Protein AF-A0A9D8MJD3-F1 (afdb_monomer)

Sequence (262 aa):
MKKTDSDKRKRRQRKPAEKPVSEWLKRIEAREKLEELQSHPELAGYPGYELKNLRQYGDPDAWFLLLMKQPQLAPPDDWWDDLRRWSSLPWGQLLAAQPKFEKYCCWESVSRLELVKLALLAPEIFARQFPGGQWCDLCVFLSTSEWRKLLTDVPDADKYLDMDAVRKKLSINDWLRILAKQPNLEKYIDWAQIDGCPSPYWPYLLYRQPQFAIHCDFSQWEGRHISYLLSKHPQLKTPEMEQKIGEDQIWEEYLAEKEYGE

Radius of gyration: 26.69 Å; Cα contacts (8 Å, |Δi|>4): 233; chains: 1; bounding box: 85×58×66 Å

Secondary structure (DSSP, 8-state):
--------------------HHHHHHHHHHHHHHHHHHH-GGGGGSTT--HHHHHHHS-HHHHHHHHHH-GGGPPPGGGHHHHHHH--S-HHHHHHH-GGGGGG--GGG--HHHHHHHHHH-HHHHHHHSTT--HHHHHTT--HHHHHHHHHHSTTGGGTS-HHHHHTTS-HHHHHHHHTT-GGGGGGS-GGGTTT---TTHHHHHHH-GGGGGG--GGGS-HHHHHHHHHH-GGG--HHHHHHHHHHHHHHHHHHHHHS--

Solvent-accessible surface area (backbone atoms only — not comparable to full-atom values): 15731 Å² total; per-residue (Å²): 134,90,79,87,76,91,87,78,86,76,74,79,77,77,72,79,79,79,74,57,71,71,59,57,52,47,26,52,53,25,37,53,51,39,57,48,36,50,81,40,62,77,47,53,82,40,93,91,40,42,63,77,62,35,58,80,37,30,47,40,48,49,51,52,55,24,41,46,68,37,61,84,75,57,72,66,82,80,52,51,60,54,42,67,74,62,32,85,65,65,63,35,59,41,35,47,62,36,61,88,50,54,90,70,58,59,68,91,73,55,46,70,70,37,52,42,49,20,39,74,67,29,45,68,60,39,45,69,78,36,73,90,64,61,57,70,70,56,55,75,73,53,49,61,68,50,50,44,50,46,55,48,73,40,81,73,45,70,83,79,45,68,55,72,66,49,50,76,64,49,52,71,72,47,47,40,58,27,37,40,70,36,59,88,56,53,86,75,55,65,62,82,80,44,53,82,56,92,54,93,48,51,67,60,19,41,71,63,37,57,83,58,51,87,65,54,64,64,91,79,55,59,27,70,60,52,52,57,44,37,77,76,42,60,88,76,68,46,75,72,56,54,54,41,35,52,54,48,52,54,51,53,53,55,50,51,55,60,75,73,65,121

Mean predicted aligned error: 10.18 Å

Foldseek 3Di:
DDDDDDDDPPPPPPDPPDDDPVLVVLLVLLLVLLVVCLVVVVCCPPPPNPVVSSLVRYQLQSVLSSCLRPVVSPDDPVSLVVNQVGDPDAVLSSCLSPVVCLVSDPPVPHDLLSLLLSCQSPVVSSCVVDPVDDNVVSVVPDAQVSLLVSLQPHPPVVVPDPLQVNLVRYDPQSVLSSCLRHVVCCVSDDLVVVAPPDDPSPLSSCLRPVVCVVSDDCVPDQLVSLVVSCVRVVVSDDPVSVVRVVVNVVVVVVVVCVVPVD

pLDDT: mean 84.81, std 13.29, range [37.44, 95.94]

Structure (mmCIF, N/CA/C/O backbone):
data_AF-A0A9D8MJD3-F1
#
_entry.id   AF-A0A9D8MJD3-F1
#
loop_
_atom_site.group_PDB
_atom_site.id
_atom_site.type_symbol
_atom_site.label_atom_id
_atom_site.label_alt_id
_atom_site.label_comp_id
_atom_site.label_asym_id
_atom_site.label_entity_id
_atom_site.label_seq_id
_atom_site.pdbx_PDB_ins_code
_atom_site.Cartn_x
_atom_site.Cartn_y
_atom_site.Cartn_z
_atom_site.occupancy
_atom_site.B_iso_or_equiv
_atom_site.auth_seq_id
_atom_site.auth_comp_id
_atom_site.auth_asym_id
_atom_site.auth_atom_id
_atom_site.pdbx_PDB_model_num
ATOM 1 N N . MET A 1 1 ? 66.670 -7.125 32.306 1.00 39.06 1 MET A N 1
ATOM 2 C CA . MET A 1 1 ? 66.243 -5.745 31.963 1.00 39.06 1 MET A CA 1
ATOM 3 C C . MET A 1 1 ? 65.415 -5.829 30.685 1.00 39.06 1 MET A C 1
ATOM 5 O O . MET A 1 1 ? 65.967 -6.142 29.648 1.00 39.06 1 MET A O 1
ATOM 9 N N . LYS A 1 2 ? 64.086 -5.954 30.788 1.00 44.19 2 LYS A N 1
ATOM 10 C CA . LYS A 1 2 ? 63.097 -4.871 30.590 1.00 44.19 2 LYS A CA 1
ATOM 11 C C . LYS A 1 2 ? 63.383 -3.987 29.364 1.00 44.19 2 LYS A C 1
ATOM 13 O O . LYS A 1 2 ? 64.213 -3.090 29.461 1.00 44.19 2 LYS A O 1
ATOM 18 N N . LYS A 1 3 ? 62.589 -4.165 28.302 1.00 37.44 3 LYS A N 1
ATOM 19 C CA . LYS A 1 3 ? 61.537 -3.207 27.911 1.00 37.44 3 LYS A CA 1
ATOM 20 C C . LYS A 1 3 ? 60.521 -3.863 26.958 1.00 37.44 3 LYS A C 1
ATOM 22 O O . LYS A 1 3 ? 60.888 -4.422 25.933 1.00 37.44 3 LYS A O 1
ATOM 27 N N . THR A 1 4 ? 59.261 -3.799 27.385 1.00 46.06 4 THR A N 1
ATOM 28 C CA . THR A 1 4 ? 58.017 -3.769 26.596 1.00 46.06 4 THR A CA 1
ATOM 29 C C . THR A 1 4 ? 58.072 -2.557 25.635 1.00 46.06 4 THR A C 1
ATOM 31 O O . THR A 1 4 ? 58.982 -1.742 25.739 1.00 46.06 4 THR A O 1
ATOM 34 N N . ASP A 1 5 ? 57.208 -2.308 24.663 1.00 40.94 5 ASP A N 1
ATOM 35 C CA . ASP A 1 5 ? 55.790 -2.576 24.492 1.00 40.94 5 ASP A CA 1
ATOM 36 C C . ASP A 1 5 ? 55.440 -2.193 23.041 1.00 40.94 5 ASP A C 1
ATOM 38 O O . ASP A 1 5 ? 56.178 -1.440 22.404 1.00 40.94 5 ASP A O 1
ATOM 42 N N . SER A 1 6 ? 54.303 -2.696 22.570 1.00 45.41 6 SER A N 1
ATOM 43 C CA . SER A 1 6 ? 53.366 -2.002 21.683 1.00 45.41 6 SER A CA 1
ATOM 44 C C . SER A 1 6 ? 53.916 -0.904 20.756 1.00 45.41 6 SER A C 1
ATOM 46 O O . SER A 1 6 ? 54.069 0.231 21.186 1.00 45.41 6 SER A O 1
ATOM 48 N N . ASP A 1 7 ? 54.044 -1.177 19.452 1.00 46.53 7 ASP A N 1
ATOM 49 C CA . ASP A 1 7 ? 53.260 -0.404 18.476 1.00 46.53 7 ASP A CA 1
ATOM 50 C C . ASP A 1 7 ? 53.396 -0.886 17.027 1.00 46.53 7 ASP A C 1
ATOM 52 O O . ASP A 1 7 ? 54.439 -1.388 16.616 1.00 46.53 7 ASP A O 1
ATOM 56 N N . LYS A 1 8 ? 52.359 -0.590 16.229 1.00 43.25 8 LYS A N 1
ATOM 57 C CA . LYS A 1 8 ? 52.215 -0.775 14.760 1.00 43.25 8 LYS A CA 1
ATOM 58 C C . LYS A 1 8 ? 51.326 -1.930 14.287 1.00 43.25 8 LYS A C 1
ATOM 60 O O . LYS A 1 8 ? 51.566 -2.534 13.244 1.00 43.25 8 LYS A O 1
ATOM 65 N N . ARG A 1 9 ? 50.145 -2.073 14.898 1.00 46.00 9 ARG A N 1
ATOM 66 C CA . ARG A 1 9 ? 48.926 -2.378 14.117 1.00 46.00 9 ARG A CA 1
ATOM 67 C C . ARG A 1 9 ? 48.542 -1.141 13.293 1.00 46.00 9 ARG A C 1
ATOM 69 O O . ARG A 1 9 ? 47.676 -0.364 13.681 1.00 46.00 9 ARG A O 1
ATOM 76 N N . LYS A 1 10 ? 49.153 -0.955 12.117 1.00 46.22 10 LYS A N 1
ATOM 77 C CA . LYS A 1 10 ? 48.622 -0.029 11.099 1.00 46.22 10 LYS A CA 1
ATOM 78 C C . LYS A 1 10 ? 47.371 -0.648 10.468 1.00 46.22 10 LYS A C 1
ATOM 80 O O . LYS A 1 10 ? 47.415 -1.193 9.368 1.00 46.22 10 LYS A O 1
ATOM 85 N N . ARG A 1 11 ? 46.233 -0.549 11.165 1.00 45.59 11 ARG A N 1
ATOM 86 C CA . ARG A 1 11 ? 44.913 -0.592 10.524 1.00 45.59 11 ARG A CA 1
ATOM 87 C C . ARG A 1 11 ? 44.882 0.569 9.530 1.00 45.59 11 ARG A C 1
ATOM 89 O O . ARG A 1 11 ? 44.759 1.723 9.924 1.00 45.59 11 ARG A O 1
ATOM 96 N N . ARG A 1 12 ? 45.030 0.267 8.238 1.00 44.25 12 ARG A N 1
ATOM 97 C CA . ARG A 1 12 ? 44.650 1.182 7.158 1.00 44.25 12 ARG A CA 1
ATOM 98 C C . ARG A 1 12 ? 43.142 1.406 7.277 1.00 44.25 12 ARG A C 1
ATOM 100 O O . ARG A 1 12 ? 42.359 0.646 6.718 1.00 44.25 12 ARG A O 1
ATOM 107 N N . GLN A 1 13 ? 42.739 2.421 8.037 1.00 43.97 13 GLN A N 1
ATOM 108 C CA . GLN A 1 13 ? 41.431 3.035 7.867 1.00 43.97 13 GLN A CA 1
ATOM 109 C C . GLN A 1 13 ? 41.409 3.588 6.440 1.00 43.97 13 GLN A C 1
ATOM 111 O O . GLN A 1 13 ? 42.040 4.602 6.144 1.00 43.97 13 GLN A O 1
ATOM 116 N N . ARG A 1 14 ? 40.754 2.872 5.521 1.00 44.12 14 ARG A N 1
ATOM 117 C CA . ARG A 1 14 ? 40.327 3.464 4.255 1.00 44.12 14 ARG A CA 1
ATOM 118 C C . ARG A 1 14 ? 39.313 4.540 4.632 1.00 44.12 14 ARG A C 1
ATOM 120 O O . ARG A 1 14 ? 38.194 4.205 5.006 1.00 44.12 14 ARG A O 1
ATOM 127 N N . LYS A 1 15 ? 39.727 5.810 4.600 1.00 46.22 15 LYS A N 1
ATOM 128 C CA . LYS A 1 15 ? 38.782 6.930 4.600 1.00 46.22 15 LYS A CA 1
ATOM 129 C C . LYS A 1 15 ? 37.819 6.701 3.427 1.00 46.22 15 LYS A C 1
ATOM 131 O O . LYS A 1 15 ? 38.314 6.425 2.329 1.00 46.22 15 LYS A O 1
ATOM 136 N N . PRO A 1 16 ? 36.493 6.736 3.629 1.00 46.66 16 PRO A N 1
ATOM 137 C CA . PRO A 1 16 ? 35.569 6.722 2.506 1.00 46.66 16 PRO A CA 1
ATOM 138 C C . PRO A 1 16 ? 35.894 7.939 1.636 1.00 46.66 16 PRO A C 1
ATOM 140 O O . PRO A 1 16 ? 36.042 9.045 2.150 1.00 46.66 16 PRO A O 1
ATOM 143 N N . ALA A 1 17 ? 36.112 7.715 0.341 1.00 56.16 17 ALA A N 1
ATOM 144 C CA . ALA A 1 17 ? 36.319 8.800 -0.602 1.00 56.16 17 ALA A CA 1
ATOM 145 C C . ALA A 1 17 ? 35.040 9.647 -0.616 1.00 56.16 17 ALA A C 1
ATOM 147 O O . ALA A 1 17 ? 33.988 9.161 -1.032 1.00 56.16 17 ALA A O 1
ATOM 148 N N . GLU A 1 18 ? 35.121 10.876 -0.111 1.00 55.53 18 GLU A N 1
ATOM 149 C CA . GLU A 1 18 ? 34.062 11.867 -0.267 1.00 55.53 18 GLU A CA 1
ATOM 150 C C . GLU A 1 18 ? 33.868 12.082 -1.768 1.00 55.53 18 GLU A C 1
ATOM 152 O O . GLU A 1 18 ? 34.759 12.572 -2.465 1.00 55.53 18 GLU A O 1
ATOM 157 N N . LYS A 1 19 ? 32.729 11.625 -2.294 1.00 65.00 19 LYS A N 1
ATOM 158 C CA . LYS A 1 19 ? 32.365 11.905 -3.679 1.00 65.00 19 LYS A CA 1
ATOM 159 C C . LYS A 1 19 ? 32.203 13.421 -3.830 1.00 65.00 19 LYS A C 1
ATOM 161 O O . LYS A 1 19 ? 31.587 14.040 -2.961 1.00 65.00 19 LYS A O 1
ATOM 166 N N . PRO A 1 20 ? 32.746 14.032 -4.894 1.00 79.69 20 PRO A N 1
ATOM 167 C CA . PRO A 1 20 ? 32.684 15.475 -5.067 1.00 79.69 20 PRO A CA 1
ATOM 168 C C . PRO A 1 20 ? 31.224 15.939 -5.157 1.00 79.69 20 PRO A C 1
ATOM 170 O O . PRO A 1 20 ? 30.398 15.285 -5.792 1.00 79.69 20 PRO A O 1
ATOM 173 N N . VAL A 1 21 ? 30.916 17.087 -4.543 1.00 78.12 21 VAL A N 1
ATOM 174 C CA . VAL A 1 21 ? 29.576 17.716 -4.492 1.00 78.12 21 VAL A CA 1
ATOM 175 C C . VAL A 1 21 ? 28.892 17.773 -5.870 1.00 78.12 21 VAL A C 1
ATOM 177 O O . VAL A 1 21 ? 27.676 17.633 -5.976 1.00 78.12 21 VAL A O 1
ATOM 180 N N . SER A 1 22 ? 29.677 17.891 -6.943 1.00 82.69 22 SER A N 1
ATOM 181 C CA . SER A 1 22 ? 29.201 17.881 -8.328 1.00 82.69 22 SER A CA 1
ATOM 182 C C . SER A 1 22 ? 28.549 16.564 -8.774 1.00 82.69 22 SER A C 1
ATOM 184 O O . SER A 1 22 ? 27.671 16.591 -9.629 1.00 82.69 22 SER A O 1
ATOM 186 N N . GLU A 1 23 ? 28.936 15.412 -8.221 1.00 84.31 23 GLU A N 1
ATOM 187 C CA . GLU A 1 23 ? 28.318 14.116 -8.541 1.00 84.31 23 GLU A CA 1
ATOM 188 C C . GLU A 1 23 ? 26.958 13.962 -7.847 1.00 84.31 23 GLU A C 1
ATOM 190 O O . GLU A 1 23 ? 26.024 13.417 -8.429 1.00 84.31 23 GLU A O 1
ATOM 195 N N . TRP A 1 24 ? 26.827 14.476 -6.621 1.00 85.12 24 TRP A N 1
ATOM 196 C CA . TRP A 1 24 ? 25.560 14.465 -5.887 1.00 85.12 24 TRP A CA 1
ATOM 197 C C . TRP A 1 24 ? 24.504 15.352 -6.556 1.00 85.12 24 TRP A C 1
ATOM 199 O O . TRP A 1 24 ? 23.379 14.900 -6.754 1.00 85.12 24 TRP A O 1
ATOM 209 N N . LEU A 1 25 ? 24.882 16.558 -6.998 1.00 88.06 25 LEU A N 1
ATOM 210 C CA . LEU A 1 25 ? 23.976 17.455 -7.728 1.00 88.06 25 LEU A CA 1
ATOM 211 C C . LEU A 1 25 ? 23.445 16.817 -9.017 1.00 88.06 25 LEU A C 1
ATOM 213 O O . LEU A 1 25 ? 22.245 16.848 -9.266 1.00 88.06 25 LEU A O 1
ATOM 217 N N . LYS A 1 26 ? 24.311 16.146 -9.786 1.00 89.75 26 LYS A N 1
ATOM 218 C CA . LYS A 1 26 ? 23.898 15.427 -11.002 1.00 89.75 26 LYS A CA 1
ATOM 219 C C . LYS A 1 26 ? 22.899 14.303 -10.727 1.00 89.75 26 LYS A C 1
ATOM 221 O O . LYS A 1 26 ? 22.053 14.025 -11.569 1.00 89.75 26 LYS A O 1
ATOM 226 N N . ARG A 1 27 ? 22.995 13.640 -9.570 1.00 86.94 27 ARG A N 1
ATOM 227 C CA . ARG A 1 27 ? 22.044 12.589 -9.167 1.00 86.94 27 ARG A CA 1
ATOM 228 C C . ARG A 1 27 ? 20.670 13.154 -8.831 1.00 86.94 27 ARG A C 1
ATOM 230 O O . ARG A 1 27 ? 19.672 12.545 -9.199 1.00 86.94 27 ARG A O 1
ATOM 237 N N . ILE A 1 28 ? 20.625 14.302 -8.155 1.00 88.25 28 ILE A N 1
ATOM 238 C CA . ILE A 1 28 ? 19.364 15.001 -7.880 1.00 88.25 28 ILE A CA 1
ATOM 239 C C . ILE A 1 28 ? 18.719 15.437 -9.189 1.00 88.25 28 ILE A C 1
ATOM 241 O O . ILE A 1 28 ? 17.582 15.061 -9.447 1.00 88.25 28 ILE A O 1
ATOM 245 N N . GLU A 1 29 ? 19.477 16.117 -10.049 1.00 92.31 29 GLU A N 1
ATOM 246 C CA . GLU A 1 29 ? 18.976 16.587 -11.342 1.00 92.31 29 GLU A CA 1
ATOM 247 C C . GLU A 1 29 ? 18.453 15.424 -12.202 1.00 92.31 29 GLU A C 1
ATOM 249 O O . GLU A 1 29 ? 17.385 15.508 -12.806 1.00 92.31 29 GLU A O 1
ATOM 254 N N . ALA A 1 30 ? 19.172 14.296 -12.233 1.00 91.94 30 ALA A N 1
ATOM 255 C CA . ALA A 1 30 ? 18.721 13.118 -12.964 1.00 91.94 30 ALA A CA 1
ATOM 256 C C . ALA A 1 30 ? 17.425 12.533 -12.387 1.00 91.94 30 ALA A C 1
ATOM 258 O O . ALA A 1 30 ? 16.562 12.101 -13.147 1.00 91.94 30 ALA A O 1
ATOM 259 N N . ARG A 1 31 ? 17.271 12.518 -11.060 1.00 91.12 31 ARG A N 1
ATOM 260 C CA . ARG A 1 31 ? 16.045 12.049 -10.410 1.00 91.12 31 ARG A CA 1
ATOM 261 C C . ARG A 1 31 ? 14.855 12.952 -10.729 1.00 91.12 31 ARG A C 1
ATOM 263 O O . ARG A 1 31 ? 13.813 12.427 -11.101 1.00 91.12 31 ARG A O 1
ATOM 270 N N . GLU A 1 32 ? 15.017 14.267 -10.628 1.00 93.31 32 GLU A N 1
ATOM 271 C CA . GLU A 1 32 ? 13.960 15.238 -10.946 1.00 93.31 32 GLU A CA 1
ATOM 272 C C . GLU A 1 32 ? 13.488 15.071 -12.393 1.00 93.31 32 GLU A C 1
ATOM 274 O O . GLU A 1 32 ? 12.296 14.929 -12.650 1.00 93.31 32 GLU A O 1
ATOM 279 N N . LYS A 1 33 ? 14.425 14.929 -13.335 1.00 94.62 33 LYS A N 1
ATOM 280 C CA . LYS A 1 33 ? 14.104 14.662 -14.743 1.00 94.62 33 LYS A CA 1
ATOM 281 C C . LYS A 1 33 ? 13.377 13.335 -14.959 1.00 94.62 33 LYS A C 1
ATOM 283 O O . LYS A 1 33 ? 12.474 13.262 -15.788 1.00 94.62 33 LYS A O 1
ATOM 288 N N . LEU A 1 34 ? 13.744 12.278 -14.229 1.00 93.44 34 LEU A N 1
ATOM 289 C CA . LEU A 1 34 ? 13.017 11.004 -14.279 1.00 93.44 34 LEU A CA 1
ATOM 290 C C . LEU A 1 34 ? 11.596 11.138 -13.723 1.00 93.44 34 LEU A C 1
ATOM 292 O O . LEU A 1 34 ? 10.679 10.518 -14.256 1.00 93.44 34 LEU A O 1
ATOM 296 N N . GLU A 1 35 ? 11.402 11.937 -12.676 1.00 93.69 35 GLU A N 1
ATOM 297 C CA . GLU A 1 35 ? 10.081 12.235 -12.117 1.00 93.69 35 GLU A CA 1
ATOM 298 C C . GLU A 1 35 ? 9.231 13.074 -13.089 1.00 93.69 35 GLU A C 1
ATOM 300 O O . GLU A 1 35 ? 8.058 12.761 -13.294 1.00 93.69 35 GLU A O 1
ATOM 305 N N . GLU A 1 36 ? 9.813 14.058 -13.775 1.00 95.19 36 GLU A N 1
ATOM 306 C CA . GLU A 1 36 ? 9.140 14.829 -14.830 1.00 95.19 36 GLU A CA 1
ATOM 307 C C . GLU A 1 36 ? 8.718 13.946 -16.008 1.00 95.19 36 GLU A C 1
ATOM 309 O O . GLU A 1 36 ? 7.567 14.011 -16.447 1.00 95.19 36 GLU A O 1
ATOM 314 N N . LEU A 1 37 ? 9.598 13.046 -16.463 1.00 95.69 37 LEU A N 1
ATOM 315 C CA . LEU A 1 37 ? 9.301 12.097 -17.541 1.00 95.69 37 LEU A CA 1
ATOM 316 C C . LEU A 1 37 ? 8.133 11.161 -17.213 1.00 95.69 37 LEU A C 1
ATOM 318 O O . LEU A 1 37 ? 7.483 10.668 -18.132 1.00 95.69 37 LEU A O 1
ATOM 322 N N . GLN A 1 38 ? 7.822 10.927 -15.932 1.00 94.50 38 GLN A N 1
ATOM 323 C CA . GLN A 1 38 ? 6.634 10.153 -15.554 1.00 94.50 38 GLN A CA 1
ATOM 324 C C . GLN A 1 38 ? 5.338 10.833 -16.001 1.00 94.50 38 GLN A C 1
ATOM 326 O O . GLN A 1 38 ? 4.372 10.133 -16.315 1.00 94.50 38 GLN A O 1
ATOM 331 N N . SER A 1 39 ? 5.317 12.166 -16.007 1.00 95.00 39 SER A N 1
ATOM 332 C CA . SER A 1 39 ? 4.150 12.978 -16.374 1.00 95.00 39 SER A CA 1
ATOM 333 C C . SER A 1 39 ? 4.228 13.479 -17.818 1.00 95.00 39 SER A C 1
ATOM 335 O O . SER A 1 39 ? 3.193 13.628 -18.460 1.00 95.00 39 SER A O 1
ATOM 337 N N . HIS A 1 40 ? 5.446 13.678 -18.327 1.00 95.38 40 HIS A N 1
ATOM 338 C CA . HIS A 1 40 ? 5.745 14.266 -19.632 1.00 95.38 40 HIS A CA 1
ATOM 339 C C . HIS A 1 40 ? 6.731 13.391 -20.428 1.00 95.38 40 HIS A C 1
ATOM 341 O O . HIS A 1 40 ? 7.891 13.773 -20.621 1.00 95.38 40 HIS A O 1
ATOM 347 N N . PRO A 1 41 ? 6.326 12.187 -20.878 1.00 94.56 41 PRO A N 1
ATOM 348 C CA . PRO A 1 41 ? 7.214 11.267 -21.594 1.00 94.56 41 PRO A CA 1
ATOM 349 C C . PRO A 1 41 ? 7.760 11.835 -22.916 1.00 94.56 41 PRO A C 1
ATOM 351 O O . PRO A 1 41 ? 8.800 11.382 -23.394 1.00 94.56 41 PRO A O 1
ATOM 354 N N . GLU A 1 42 ? 7.096 12.832 -23.503 1.00 93.81 42 GLU A N 1
ATOM 355 C CA . GLU A 1 42 ? 7.540 13.567 -24.691 1.00 93.81 42 GLU A CA 1
ATOM 356 C C . GLU A 1 42 ? 8.874 14.299 -24.492 1.00 93.81 42 GLU A C 1
ATOM 358 O O . GLU A 1 42 ? 9.606 14.515 -25.463 1.00 93.81 42 GLU A O 1
ATOM 363 N N . LEU A 1 43 ? 9.238 14.619 -23.244 1.00 94.50 43 LEU A N 1
ATOM 364 C CA . LEU A 1 43 ? 10.502 15.284 -22.929 1.00 94.50 43 LEU A CA 1
ATOM 365 C C . LEU A 1 43 ? 11.718 14.411 -23.247 1.00 94.50 43 LEU A C 1
ATOM 367 O O . LEU A 1 43 ? 12.800 14.948 -23.442 1.00 94.50 43 LEU A O 1
ATOM 371 N N . ALA A 1 44 ? 11.558 13.092 -23.404 1.00 91.25 44 ALA A N 1
ATOM 372 C CA . ALA A 1 44 ? 12.659 12.176 -23.713 1.00 91.25 44 ALA A CA 1
ATOM 373 C C . ALA A 1 44 ? 13.405 12.507 -25.026 1.00 91.25 44 ALA A C 1
ATOM 375 O O . ALA A 1 44 ? 14.531 12.046 -25.222 1.00 91.25 44 ALA A O 1
ATOM 376 N N . GLY A 1 45 ? 12.792 13.286 -25.928 1.00 89.12 45 GLY A N 1
ATOM 377 C CA . GLY A 1 45 ? 13.424 13.777 -27.158 1.00 89.12 45 GLY A CA 1
ATOM 378 C C . GLY A 1 45 ? 14.159 15.117 -27.022 1.00 89.12 45 GLY A C 1
ATOM 379 O O . GLY A 1 45 ? 14.794 15.553 -27.982 1.00 89.12 45 GLY A O 1
ATOM 380 N N . TYR A 1 46 ? 14.066 15.782 -25.869 1.00 91.81 46 TYR A N 1
ATOM 381 C CA . TYR A 1 46 ? 14.627 17.113 -25.651 1.00 91.81 46 TYR A CA 1
ATOM 382 C C . TYR A 1 46 ? 16.042 17.047 -25.062 1.00 91.81 46 TYR A C 1
ATOM 384 O O . TYR A 1 46 ? 16.348 16.146 -24.272 1.00 91.81 46 TYR A O 1
ATOM 392 N N . PRO A 1 47 ? 16.908 18.024 -25.397 1.00 90.81 47 PRO A N 1
ATOM 393 C CA . PRO A 1 47 ? 18.230 18.131 -24.799 1.00 90.81 47 PRO A CA 1
ATOM 394 C C . PRO A 1 47 ? 18.167 18.139 -23.270 1.00 90.81 47 PRO A C 1
ATOM 396 O O . PRO A 1 47 ? 17.395 18.889 -22.673 1.00 90.81 47 PRO A O 1
ATOM 399 N N . GLY A 1 48 ? 18.998 17.317 -22.635 1.00 86.81 48 GLY A N 1
ATOM 400 C CA . GLY A 1 48 ? 19.066 17.176 -21.182 1.00 86.81 48 GLY A CA 1
ATOM 401 C C . GLY A 1 48 ? 18.191 16.069 -20.586 1.00 86.81 48 GLY A C 1
ATOM 402 O O . GLY A 1 48 ? 18.389 15.766 -19.408 1.00 86.81 48 GLY A O 1
ATOM 403 N N . TYR A 1 49 ? 17.295 15.449 -21.362 1.00 91.31 49 TYR A N 1
ATOM 404 C CA . TYR A 1 49 ? 16.486 14.277 -20.972 1.00 91.31 49 TYR A CA 1
ATOM 405 C C . TYR A 1 49 ? 16.951 12.992 -21.660 1.00 91.31 49 TYR A C 1
ATOM 407 O O . TYR A 1 49 ? 16.222 11.999 -21.724 1.00 91.31 49 TYR A O 1
ATOM 415 N N . GLU A 1 50 ? 18.174 12.974 -22.190 1.00 89.94 50 GLU A N 1
ATOM 416 C CA . GLU A 1 50 ? 18.678 11.792 -22.864 1.00 89.94 50 GLU A CA 1
ATOM 417 C C . GLU A 1 50 ? 18.774 10.640 -21.859 1.00 89.94 50 GLU A C 1
ATOM 419 O O . GLU A 1 50 ? 19.548 10.683 -20.898 1.00 89.94 50 GLU A O 1
ATOM 424 N N . LEU A 1 51 ? 18.022 9.565 -22.109 1.00 88.12 51 LEU A N 1
ATOM 425 C CA . LEU A 1 51 ? 17.925 8.415 -21.202 1.00 88.12 51 LEU A CA 1
ATOM 426 C C . LEU A 1 51 ? 19.309 7.826 -20.862 1.00 88.12 51 LEU A C 1
ATOM 428 O O . LEU A 1 51 ? 19.556 7.399 -19.737 1.00 88.12 51 LEU A O 1
ATOM 432 N N . LYS A 1 52 ? 20.259 7.883 -21.807 1.00 84.81 52 LYS A N 1
ATOM 433 C CA . LYS A 1 52 ? 21.655 7.461 -21.596 1.00 84.81 52 LYS A CA 1
ATOM 434 C C . LYS A 1 52 ? 22.391 8.292 -20.541 1.00 84.81 52 LYS A C 1
ATOM 436 O O . LYS A 1 52 ? 23.214 7.738 -19.824 1.00 84.81 52 LYS A O 1
ATOM 441 N N . ASN A 1 53 ? 22.108 9.588 -20.431 1.00 84.31 53 ASN A N 1
ATOM 442 C CA . ASN A 1 53 ? 22.711 10.460 -19.418 1.00 84.31 53 ASN A CA 1
ATOM 443 C C . ASN A 1 53 ? 22.049 10.224 -18.057 1.00 84.31 53 ASN A C 1
ATOM 445 O O . ASN A 1 53 ? 22.726 10.080 -17.037 1.00 84.31 53 ASN A O 1
ATOM 449 N N . LEU A 1 54 ? 20.722 10.081 -18.066 1.00 87.75 54 LEU A N 1
ATOM 450 C CA . LEU A 1 54 ? 19.935 9.731 -16.886 1.00 87.75 54 LEU A CA 1
ATOM 451 C C . LEU A 1 54 ? 20.279 8.327 -16.350 1.00 87.75 54 LEU A C 1
ATOM 453 O O . LEU A 1 54 ? 20.105 8.081 -15.164 1.00 87.75 54 LEU A O 1
ATOM 457 N N . ARG A 1 55 ? 20.859 7.424 -17.157 1.00 84.38 55 ARG A N 1
ATOM 458 C CA . ARG A 1 55 ? 21.479 6.160 -16.689 1.00 84.38 55 ARG A CA 1
ATOM 459 C C . ARG A 1 55 ? 22.500 6.379 -15.601 1.00 84.38 55 ARG A C 1
ATOM 461 O O . ARG A 1 55 ? 22.527 5.670 -14.605 1.00 84.38 55 ARG A O 1
ATOM 468 N N . GLN A 1 56 ? 23.428 7.282 -15.886 1.00 84.00 56 GLN A N 1
ATOM 469 C CA . GLN A 1 56 ? 24.690 7.356 -15.173 1.00 84.00 56 GLN A CA 1
ATOM 470 C C . GLN A 1 56 ? 24.485 7.899 -13.759 1.00 84.00 56 GLN A C 1
ATOM 472 O O . GLN A 1 56 ? 25.218 7.543 -12.835 1.00 84.00 56 GLN A O 1
ATOM 477 N N . TYR A 1 57 ? 23.489 8.770 -13.613 1.00 82.44 57 TYR A N 1
ATOM 478 C CA . TYR A 1 57 ? 23.218 9.504 -12.386 1.00 82.44 57 TYR A CA 1
ATOM 479 C C . TYR A 1 57 ? 21.834 9.208 -11.800 1.00 82.44 57 TYR A C 1
ATOM 481 O O . TYR A 1 57 ? 21.602 9.520 -10.636 1.00 82.44 57 TYR A O 1
ATOM 489 N N . GLY A 1 58 ? 20.934 8.598 -12.569 1.00 79.31 58 GLY A N 1
ATOM 490 C CA . GLY A 1 58 ? 19.593 8.248 -12.124 1.00 79.31 58 GLY A CA 1
ATOM 491 C C . GLY A 1 58 ? 19.604 7.113 -11.112 1.00 79.31 58 GLY A C 1
ATOM 492 O O . GLY A 1 58 ? 20.353 6.142 -11.225 1.00 79.31 58 GLY A O 1
ATOM 493 N N . ASP A 1 59 ? 18.745 7.257 -10.115 1.00 87.69 59 ASP A N 1
ATOM 494 C CA . ASP A 1 59 ? 18.481 6.230 -9.120 1.00 87.69 59 ASP A CA 1
ATOM 495 C C . ASP A 1 59 ? 17.729 5.049 -9.771 1.00 87.69 59 ASP A C 1
ATOM 497 O O . ASP A 1 59 ? 16.723 5.287 -10.452 1.00 87.69 59 ASP A O 1
ATOM 501 N N . P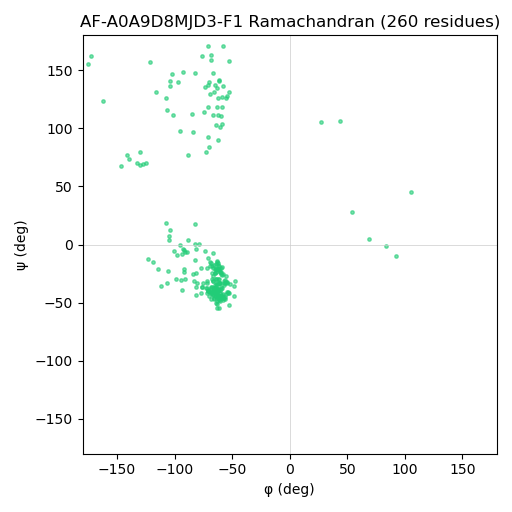RO A 1 60 ? 18.177 3.791 -9.596 1.00 89.19 60 PRO A N 1
ATOM 502 C CA . PRO A 1 60 ? 17.459 2.607 -10.067 1.00 89.19 60 PRO A CA 1
ATOM 503 C C . PRO A 1 60 ? 15.975 2.594 -9.686 1.00 89.19 60 PRO A C 1
ATOM 505 O O . PRO A 1 60 ? 15.144 2.184 -10.494 1.00 89.19 60 PRO A O 1
ATOM 508 N N . ASP A 1 61 ? 15.621 3.099 -8.503 1.00 90.19 61 ASP A N 1
ATOM 509 C CA . ASP A 1 61 ? 14.224 3.154 -8.063 1.00 90.19 61 ASP A CA 1
ATOM 510 C C . ASP A 1 61 ? 13.412 4.214 -8.823 1.00 90.19 61 ASP A C 1
ATOM 512 O O . ASP A 1 61 ? 12.265 3.967 -9.196 1.00 90.19 61 ASP A O 1
ATOM 516 N N . ALA A 1 62 ? 14.007 5.367 -9.145 1.00 91.44 62 ALA A N 1
ATOM 517 C CA . ALA A 1 62 ? 13.361 6.378 -9.986 1.00 91.44 62 ALA A CA 1
ATOM 518 C C . ALA A 1 62 ? 13.105 5.847 -11.406 1.00 91.44 62 ALA A C 1
ATOM 520 O O . ALA A 1 62 ? 12.035 6.078 -11.975 1.00 91.44 62 ALA A O 1
ATOM 521 N N . TRP A 1 63 ? 14.049 5.075 -11.950 1.00 91.81 63 TRP A N 1
ATOM 522 C CA . TRP A 1 63 ? 13.866 4.362 -13.213 1.00 91.81 63 TRP A CA 1
ATOM 523 C C . TRP A 1 63 ? 12.756 3.320 -13.139 1.00 91.81 63 TRP A C 1
ATOM 525 O O . TRP A 1 63 ? 11.910 3.262 -14.027 1.00 91.81 63 TRP A O 1
ATOM 535 N N . PHE A 1 64 ? 12.726 2.517 -12.080 1.00 91.69 64 PHE A N 1
ATOM 536 C CA . PHE A 1 64 ? 11.689 1.513 -11.871 1.00 91.69 64 PHE A CA 1
ATOM 537 C C . PHE A 1 64 ? 10.290 2.153 -11.857 1.00 91.69 64 PHE A C 1
ATOM 539 O O . PHE A 1 64 ? 9.393 1.699 -12.570 1.00 91.69 64 PHE A O 1
ATOM 546 N N . LEU A 1 65 ? 10.116 3.261 -11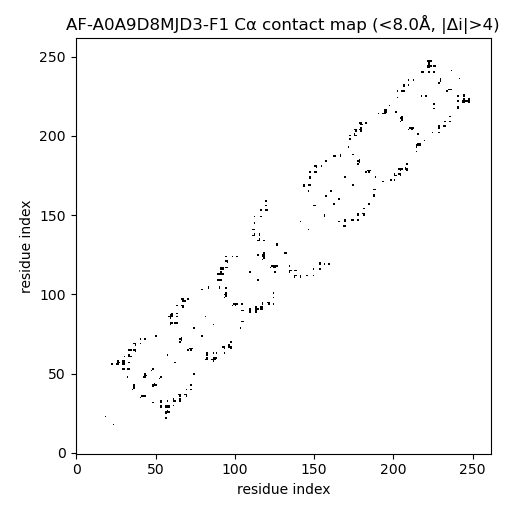.126 1.00 92.19 65 LEU A N 1
ATOM 547 C CA . LEU A 1 65 ? 8.864 4.029 -11.099 1.00 92.19 65 LEU A CA 1
ATOM 548 C C . LEU A 1 65 ? 8.518 4.646 -12.461 1.00 92.19 65 LEU A C 1
ATOM 550 O O . LEU A 1 65 ? 7.345 4.651 -12.848 1.00 92.19 65 LEU A O 1
ATOM 554 N N . LEU A 1 66 ? 9.516 5.134 -13.205 1.00 94.50 66 LEU A N 1
ATOM 555 C CA . LEU A 1 66 ? 9.314 5.617 -14.569 1.00 94.50 66 LEU A CA 1
ATOM 556 C C . LEU A 1 66 ? 8.786 4.504 -15.469 1.00 94.50 66 LEU A C 1
ATOM 558 O O . LEU A 1 66 ? 7.785 4.707 -16.146 1.00 94.50 66 LEU A O 1
ATOM 562 N N . LEU A 1 67 ? 9.399 3.322 -15.441 1.00 94.19 67 LEU A N 1
ATOM 563 C CA . LEU A 1 67 ? 9.002 2.194 -16.285 1.00 94.19 67 LEU A CA 1
ATOM 564 C C . LEU A 1 67 ? 7.619 1.650 -15.935 1.00 94.19 67 LEU A C 1
ATOM 566 O O . LEU A 1 67 ? 6.912 1.210 -16.839 1.00 94.19 67 LEU A O 1
ATOM 570 N N . MET A 1 68 ? 7.202 1.726 -14.668 1.00 92.88 68 MET A N 1
ATOM 571 C CA . MET A 1 68 ? 5.828 1.397 -14.275 1.00 92.88 68 MET A CA 1
ATOM 572 C C . MET A 1 68 ? 4.794 2.287 -14.980 1.00 92.88 68 MET A C 1
ATOM 574 O O . MET A 1 68 ? 3.734 1.792 -15.365 1.00 92.88 68 MET A O 1
ATOM 578 N N . LYS A 1 69 ? 5.094 3.581 -15.156 1.00 94.69 69 LYS A N 1
ATOM 579 C CA . LYS A 1 69 ? 4.168 4.574 -15.732 1.00 94.69 69 LYS A CA 1
ATOM 580 C C . LYS A 1 69 ? 4.322 4.764 -17.240 1.00 94.69 69 LYS A C 1
ATOM 582 O O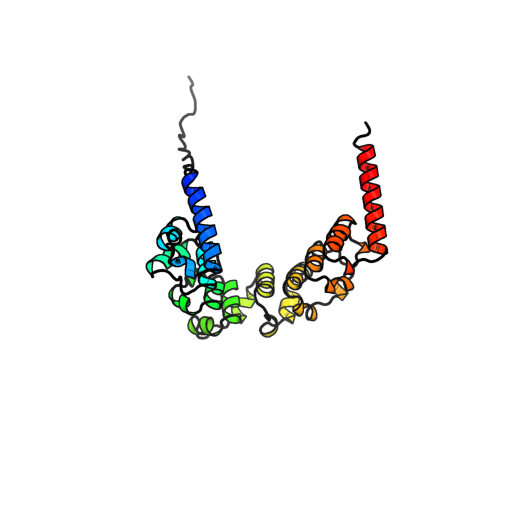 . LYS A 1 69 ? 3.328 4.933 -17.934 1.00 94.69 69 LYS A O 1
ATOM 587 N N . GLN A 1 70 ? 5.555 4.755 -17.734 1.00 95.94 70 GLN A N 1
ATOM 588 C CA . GLN A 1 70 ? 5.939 5.099 -19.103 1.00 95.94 70 GLN A CA 1
ATOM 589 C C . GLN A 1 70 ? 6.791 3.980 -19.706 1.00 95.94 70 GLN A C 1
ATOM 591 O O . GLN A 1 70 ? 7.994 4.127 -19.945 1.00 95.94 70 GLN A O 1
ATOM 596 N N . PRO A 1 71 ? 6.188 2.815 -19.966 1.00 94.75 71 PRO A N 1
ATOM 597 C CA . PRO A 1 71 ? 6.925 1.617 -20.329 1.00 94.75 71 PRO A CA 1
ATOM 598 C C . PRO A 1 71 ? 7.490 1.655 -21.762 1.00 94.75 71 PRO A C 1
ATOM 600 O O . PRO A 1 71 ? 8.145 0.707 -22.195 1.00 94.75 71 PRO A O 1
ATOM 603 N N . GLN A 1 72 ? 7.175 2.681 -22.551 1.00 93.62 72 GLN A N 1
ATOM 604 C CA . GLN A 1 72 ? 7.775 2.978 -23.854 1.00 93.62 72 GLN A CA 1
ATOM 605 C C . GLN A 1 72 ? 9.167 3.607 -23.730 1.00 93.62 72 GLN A C 1
ATOM 607 O O . GLN A 1 72 ? 9.951 3.509 -24.666 1.00 93.62 72 GLN A O 1
ATOM 612 N N . LEU A 1 73 ? 9.495 4.189 -22.571 1.00 93.25 73 LEU A N 1
ATOM 613 C CA . LEU A 1 73 ? 10.834 4.698 -22.251 1.00 93.25 73 LEU A CA 1
ATOM 614 C C . LEU A 1 73 ? 11.769 3.584 -21.755 1.00 93.25 73 LEU A C 1
ATOM 616 O O . LEU A 1 73 ? 12.795 3.849 -21.129 1.00 93.25 73 LEU A O 1
ATOM 620 N N . ALA A 1 74 ? 11.395 2.329 -22.018 1.00 89.75 74 ALA A N 1
ATOM 621 C CA . ALA A 1 74 ? 12.191 1.171 -21.680 1.00 89.75 74 ALA A CA 1
ATOM 622 C C . ALA A 1 74 ? 13.570 1.244 -22.341 1.00 89.75 74 ALA A C 1
ATOM 624 O O . ALA A 1 74 ? 13.676 1.571 -23.526 1.00 89.75 74 ALA A O 1
ATOM 625 N N . PRO A 1 75 ? 14.628 0.916 -21.597 1.00 80.44 75 PRO A N 1
ATOM 626 C CA . PRO A 1 75 ? 15.961 0.891 -22.166 1.00 80.44 75 PRO A CA 1
ATOM 627 C C . PRO A 1 75 ? 16.239 -0.235 -23.147 1.00 80.44 75 PRO A C 1
ATOM 629 O O . PRO A 1 75 ? 15.513 -1.230 -23.188 1.00 80.44 75 PRO A O 1
ATOM 632 N N . PRO A 1 76 ? 17.403 -0.138 -23.814 1.00 81.56 76 PRO A N 1
ATOM 633 C CA . PRO A 1 76 ? 18.094 -1.292 -24.372 1.00 81.56 76 PRO A CA 1
ATOM 634 C C . PRO A 1 76 ? 18.337 -2.420 -23.347 1.00 81.56 76 PRO A C 1
ATOM 636 O O . PRO A 1 76 ? 18.380 -2.205 -22.134 1.00 81.56 76 PRO A O 1
ATOM 639 N N . ASP A 1 77 ? 18.535 -3.637 -23.858 1.00 79.56 77 ASP A N 1
ATOM 640 C CA . ASP A 1 77 ? 18.566 -4.871 -23.061 1.00 79.56 77 ASP A CA 1
ATOM 641 C C . ASP A 1 77 ? 19.679 -4.927 -21.993 1.00 79.56 77 ASP A C 1
ATOM 643 O O . ASP A 1 77 ? 19.488 -5.540 -20.944 1.00 79.56 77 ASP A O 1
ATOM 647 N N . ASP A 1 78 ? 20.818 -4.262 -22.204 1.00 78.06 78 ASP A N 1
ATOM 648 C CA . ASP A 1 78 ? 21.957 -4.256 -21.273 1.00 78.06 78 ASP A CA 1
ATOM 649 C C . ASP A 1 78 ? 21.695 -3.460 -19.981 1.00 78.06 78 ASP A C 1
ATOM 651 O O . ASP A 1 78 ? 22.478 -3.535 -19.032 1.00 78.06 78 ASP A O 1
ATOM 655 N N . TRP A 1 79 ? 20.612 -2.680 -19.921 1.00 82.19 79 TRP A N 1
ATOM 656 C CA . TRP A 1 79 ? 20.320 -1.823 -18.768 1.00 82.19 79 TRP A CA 1
ATOM 657 C C . TRP A 1 79 ? 19.614 -2.542 -17.625 1.00 82.19 79 TRP A C 1
ATOM 659 O O . TRP A 1 79 ? 19.719 -2.141 -16.464 1.00 82.19 79 TRP A O 1
ATOM 669 N N . TRP A 1 80 ? 18.900 -3.617 -17.942 1.00 86.94 80 TRP A N 1
ATOM 670 C CA . TRP A 1 80 ? 18.115 -4.361 -16.965 1.00 86.94 80 TRP A CA 1
ATOM 671 C C . TRP A 1 80 ? 18.992 -5.007 -15.889 1.00 86.94 80 TRP A C 1
ATOM 673 O O . TRP A 1 80 ? 18.530 -5.218 -14.773 1.00 86.94 80 TRP A O 1
ATOM 683 N N . ASP A 1 81 ? 20.273 -5.252 -16.173 1.00 84.75 81 ASP A N 1
ATOM 684 C CA . ASP A 1 81 ? 21.253 -5.726 -15.191 1.00 84.75 81 ASP A CA 1
ATOM 685 C C . ASP A 1 81 ? 21.445 -4.751 -14.029 1.00 84.75 81 ASP A C 1
ATOM 687 O O . ASP A 1 81 ? 21.520 -5.181 -12.877 1.00 84.75 81 ASP A O 1
ATOM 691 N N . ASP A 1 82 ? 21.495 -3.448 -14.314 1.00 82.44 82 ASP A N 1
ATOM 692 C CA . ASP A 1 82 ? 21.660 -2.420 -13.287 1.00 82.44 82 ASP A CA 1
ATOM 693 C C . ASP A 1 82 ? 20.395 -2.316 -12.429 1.00 82.44 82 ASP A C 1
ATOM 695 O O . ASP A 1 82 ? 20.478 -2.313 -11.201 1.00 82.44 82 ASP A O 1
ATOM 699 N N . LEU A 1 83 ? 19.218 -2.316 -13.065 1.00 85.44 83 LEU A N 1
ATOM 700 C CA . LEU A 1 83 ? 17.930 -2.321 -12.364 1.00 85.44 83 LEU A CA 1
ATOM 701 C C . LEU A 1 83 ? 17.779 -3.547 -11.460 1.00 85.44 83 LEU A C 1
ATOM 703 O O . LEU A 1 83 ? 17.397 -3.406 -10.301 1.00 85.44 83 LEU A O 1
ATOM 707 N N . ARG A 1 84 ? 18.140 -4.738 -11.952 1.00 84.31 84 ARG A N 1
ATOM 708 C CA . ARG A 1 84 ? 18.104 -5.983 -11.169 1.00 84.31 84 ARG A CA 1
ATOM 709 C C . ARG A 1 84 ? 19.033 -5.948 -9.960 1.00 84.31 84 ARG A C 1
ATOM 711 O O . ARG A 1 84 ? 18.687 -6.493 -8.919 1.00 84.31 84 ARG A O 1
ATOM 718 N N . ARG A 1 85 ? 20.222 -5.355 -10.100 1.00 82.75 85 ARG A N 1
ATOM 719 C CA . ARG A 1 85 ? 21.235 -5.338 -9.033 1.00 82.75 85 ARG A CA 1
ATOM 720 C C . ARG A 1 85 ? 20.983 -4.275 -7.977 1.00 82.75 85 ARG A C 1
ATOM 722 O O . ARG A 1 85 ? 21.374 -4.478 -6.831 1.00 82.75 85 ARG A O 1
ATOM 729 N N . TRP A 1 86 ? 20.422 -3.137 -8.375 1.00 84.75 86 TRP A N 1
ATOM 730 C CA . TRP A 1 86 ? 20.472 -1.931 -7.554 1.00 84.75 86 TRP A CA 1
ATOM 731 C C . TRP A 1 86 ? 19.110 -1.341 -7.207 1.00 84.75 86 TRP A C 1
ATOM 733 O O . TRP A 1 86 ? 19.065 -0.491 -6.321 1.00 84.75 86 TRP A O 1
ATOM 743 N N . SER A 1 87 ? 18.019 -1.767 -7.852 1.00 85.00 87 SER A N 1
ATOM 744 C CA . SER A 1 87 ? 16.689 -1.343 -7.416 1.00 85.00 87 SER A CA 1
ATOM 745 C C . SER A 1 87 ? 16.298 -2.055 -6.126 1.00 85.00 87 SER A C 1
ATOM 747 O O . SER A 1 87 ? 16.479 -3.264 -5.979 1.00 85.00 87 SER A O 1
ATOM 749 N N . SER A 1 88 ? 15.755 -1.284 -5.190 1.00 86.19 88 SER A N 1
ATOM 750 C CA . SER A 1 88 ? 15.154 -1.791 -3.959 1.00 86.19 88 SER A CA 1
ATOM 751 C C . SER A 1 88 ? 13.655 -2.068 -4.108 1.00 86.19 88 SER A C 1
ATOM 753 O O . SER A 1 88 ? 13.023 -2.596 -3.187 1.00 86.19 88 SER A O 1
ATOM 755 N N . LEU A 1 89 ? 13.076 -1.702 -5.256 1.00 87.12 89 LEU A N 1
ATOM 756 C CA . LEU A 1 89 ? 11.649 -1.798 -5.503 1.00 87.12 89 LEU A CA 1
ATOM 757 C C . LEU A 1 89 ? 11.209 -3.209 -5.931 1.00 87.12 89 LEU A C 1
ATOM 759 O O . LEU A 1 89 ? 11.944 -3.945 -6.592 1.00 87.12 89 LEU A O 1
ATOM 763 N N . PRO A 1 90 ? 9.983 -3.600 -5.544 1.00 86.75 90 PRO A N 1
ATOM 764 C CA . PRO A 1 90 ? 9.486 -4.958 -5.719 1.00 86.75 90 PRO A CA 1
ATOM 765 C C . PRO A 1 90 ? 9.118 -5.245 -7.179 1.00 86.75 90 PRO A C 1
ATOM 767 O O . PRO A 1 90 ? 8.116 -4.729 -7.679 1.00 86.75 90 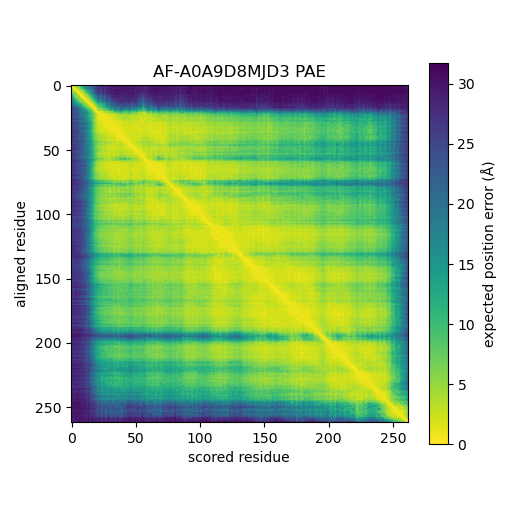PRO A O 1
ATOM 770 N N . TRP A 1 91 ? 9.844 -6.150 -7.840 1.00 89.44 91 TRP A N 1
ATOM 771 C CA . TRP A 1 91 ? 9.596 -6.542 -9.239 1.00 89.44 91 TRP A CA 1
ATOM 772 C C . TRP A 1 91 ? 8.149 -6.955 -9.525 1.00 89.44 91 TRP A C 1
ATOM 774 O O . TRP A 1 91 ? 7.626 -6.634 -10.590 1.00 89.44 91 TRP A O 1
ATOM 784 N N . GLY A 1 92 ? 7.467 -7.585 -8.563 1.00 86.81 92 GLY A N 1
ATOM 785 C CA . GLY A 1 92 ? 6.053 -7.943 -8.698 1.00 86.81 92 GLY A CA 1
ATOM 786 C C . GLY A 1 92 ? 5.138 -6.751 -9.018 1.00 86.81 92 GLY A C 1
ATOM 787 O O . GLY A 1 92 ? 4.181 -6.914 -9.768 1.00 86.81 92 GLY A O 1
ATOM 788 N N . GLN A 1 93 ? 5.443 -5.541 -8.524 1.00 86.88 93 GLN A N 1
ATOM 789 C CA . GLN A 1 93 ? 4.668 -4.336 -8.856 1.00 86.88 93 GLN A CA 1
ATOM 790 C C . GLN A 1 93 ? 4.897 -3.880 -10.297 1.00 86.88 93 GLN A C 1
ATOM 792 O O . GLN A 1 93 ? 3.939 -3.518 -10.979 1.00 86.88 93 GLN A O 1
ATOM 797 N N . LEU A 1 94 ? 6.144 -3.924 -10.775 1.00 91.12 94 LEU A N 1
ATOM 798 C CA . LEU A 1 94 ? 6.448 -3.595 -12.167 1.00 91.12 94 LEU A CA 1
ATOM 799 C C . LEU A 1 94 ? 5.799 -4.590 -13.118 1.00 91.12 94 LEU A C 1
ATOM 801 O O . LEU A 1 94 ? 5.229 -4.168 -14.114 1.00 91.12 94 LEU A O 1
ATOM 805 N N . LEU A 1 95 ? 5.840 -5.885 -12.806 1.00 93.00 95 LEU A N 1
ATOM 806 C CA . LEU A 1 95 ? 5.212 -6.906 -13.642 1.00 93.00 95 LEU A CA 1
ATOM 807 C C . LEU A 1 95 ? 3.690 -6.784 -13.664 1.00 93.00 95 LEU A C 1
ATOM 809 O O . LEU A 1 95 ? 3.101 -6.889 -14.735 1.00 93.00 95 LEU A O 1
ATOM 813 N N . ALA A 1 96 ? 3.067 -6.497 -12.518 1.00 89.38 96 ALA A N 1
ATOM 814 C CA . ALA A 1 96 ? 1.631 -6.246 -12.459 1.00 89.38 96 ALA A CA 1
ATOM 815 C C . ALA A 1 96 ? 1.221 -5.012 -13.280 1.00 89.38 96 ALA A C 1
ATOM 817 O O . ALA A 1 96 ? 0.195 -5.029 -13.951 1.00 89.38 96 ALA A O 1
ATOM 818 N N . ALA A 1 97 ? 2.031 -3.949 -13.263 1.00 91.62 97 ALA A N 1
ATOM 819 C CA . ALA A 1 97 ? 1.771 -2.754 -14.063 1.00 91.62 97 ALA A CA 1
ATOM 820 C C . ALA A 1 97 ? 2.108 -2.949 -15.553 1.00 91.62 97 ALA A C 1
ATOM 822 O O . ALA A 1 97 ? 1.439 -2.389 -16.418 1.00 91.62 97 ALA A O 1
ATOM 823 N N . GLN A 1 98 ? 3.170 -3.697 -15.857 1.00 94.44 98 GLN A N 1
ATOM 824 C CA . GLN A 1 98 ? 3.784 -3.797 -17.182 1.00 94.44 98 GLN A CA 1
ATOM 825 C C . GLN A 1 98 ? 4.243 -5.236 -17.488 1.00 94.44 98 GLN A C 1
ATOM 827 O O . GLN A 1 98 ? 5.447 -5.525 -17.488 1.00 94.44 98 GLN A O 1
ATOM 832 N N . PRO A 1 99 ? 3.310 -6.141 -17.845 1.00 93.25 99 PRO A N 1
ATOM 833 C CA . PRO A 1 99 ? 3.602 -7.562 -18.070 1.00 93.25 99 PRO A CA 1
ATOM 834 C C . PRO A 1 99 ? 4.699 -7.838 -19.107 1.00 93.25 99 PRO A C 1
ATOM 836 O O . PRO A 1 99 ? 5.404 -8.839 -19.034 1.00 93.25 99 PRO A O 1
ATOM 839 N N . LYS A 1 100 ? 4.904 -6.937 -20.075 1.00 92.31 100 LYS A N 1
ATOM 840 C CA . LYS A 1 100 ? 5.929 -7.090 -21.124 1.00 92.31 100 LYS A CA 1
ATOM 841 C C . LYS A 1 100 ? 7.374 -7.124 -20.602 1.00 92.31 100 LYS A C 1
ATOM 843 O O . LYS A 1 100 ? 8.271 -7.510 -21.351 1.00 92.31 100 LYS A O 1
ATOM 848 N N . PHE A 1 101 ? 7.610 -6.717 -19.353 1.00 92.19 101 PHE A N 1
ATOM 849 C CA . PHE A 1 101 ? 8.931 -6.774 -18.722 1.00 92.19 101 PHE A CA 1
ATOM 850 C C . PHE A 1 101 ? 9.225 -8.103 -18.012 1.00 92.19 101 PHE A C 1
ATOM 852 O O . PHE A 1 101 ? 10.307 -8.258 -17.452 1.00 92.19 101 PHE A O 1
ATOM 859 N N . GLU A 1 102 ? 8.321 -9.085 -18.092 1.00 91.50 102 GLU A N 1
ATOM 860 C CA . GLU A 1 102 ? 8.472 -10.426 -17.505 1.00 91.50 102 GLU A CA 1
ATOM 861 C C . GLU A 1 102 ? 9.822 -11.078 -17.825 1.00 91.50 102 GLU A C 1
ATOM 863 O O . GLU A 1 102 ? 10.496 -11.578 -16.926 1.00 91.50 102 GLU A O 1
ATOM 868 N N . LYS A 1 103 ? 10.275 -10.988 -19.082 1.00 91.0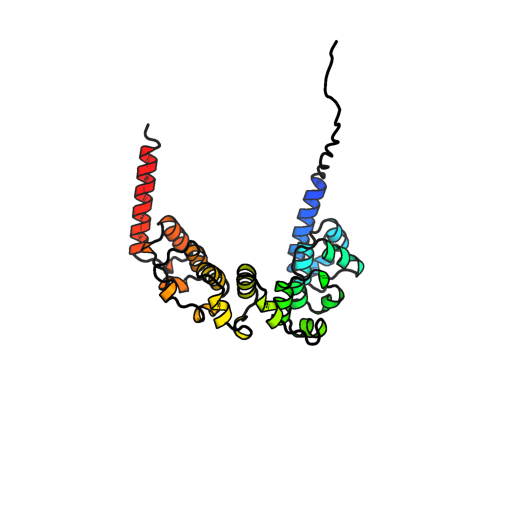0 103 LYS A N 1
ATOM 869 C CA . LYS A 1 103 ? 11.545 -11.584 -19.532 1.00 91.00 103 LYS A CA 1
ATOM 870 C C . LYS A 1 103 ? 12.798 -10.988 -18.872 1.00 91.00 103 LYS A C 1
ATOM 872 O O . LYS A 1 103 ? 13.866 -11.584 -18.971 1.00 91.00 103 LYS A O 1
ATOM 877 N N . TYR A 1 104 ? 12.685 -9.817 -18.245 1.00 90.38 104 TYR A N 1
ATOM 878 C CA . TYR A 1 104 ? 13.784 -9.146 -17.546 1.00 90.38 104 TYR A CA 1
ATOM 879 C C . TYR A 1 104 ? 13.725 -9.337 -16.027 1.00 90.38 104 TYR A C 1
ATOM 881 O O . TYR A 1 104 ? 14.633 -8.893 -15.324 1.00 90.38 104 TYR A O 1
ATOM 889 N N . CYS A 1 105 ? 12.666 -9.965 -15.507 1.00 88.94 105 CYS A N 1
ATOM 890 C CA . CYS A 1 105 ? 12.486 -10.131 -14.074 1.00 88.94 105 CYS A CA 1
ATOM 891 C C . CYS A 1 105 ? 13.569 -11.030 -13.466 1.00 88.94 105 CYS A C 1
ATOM 893 O O . CYS A 1 105 ? 13.913 -12.084 -14.001 1.00 88.94 105 CYS A O 1
ATOM 895 N N . CYS A 1 106 ? 14.085 -10.617 -12.309 1.00 85.94 106 CYS A N 1
ATOM 896 C CA . CYS A 1 106 ? 14.973 -11.421 -11.477 1.00 85.94 106 CYS A CA 1
ATOM 897 C C . CYS A 1 106 ? 14.142 -12.275 -10.513 1.00 85.94 106 CYS A C 1
ATOM 899 O O . CYS A 1 106 ? 14.003 -11.930 -9.335 1.00 85.94 106 CYS A O 1
ATOM 901 N N . TRP A 1 107 ? 13.552 -13.357 -11.023 1.00 88.69 107 TRP A N 1
ATOM 902 C CA . TRP A 1 107 ? 12.628 -14.214 -10.272 1.00 88.69 107 TRP A CA 1
ATOM 903 C C . TRP A 1 107 ? 13.219 -14.757 -8.969 1.00 88.69 107 TRP A C 1
ATOM 905 O O . TRP A 1 107 ? 12.503 -14.883 -7.981 1.00 88.69 107 TRP A O 1
ATOM 915 N N . GLU A 1 108 ? 14.529 -14.995 -8.927 1.00 84.94 108 GLU A N 1
ATOM 916 C CA . GLU A 1 108 ? 15.256 -15.463 -7.743 1.00 84.94 108 GLU A CA 1
ATOM 917 C C . GLU A 1 108 ? 15.295 -14.433 -6.605 1.00 84.94 108 GLU A C 1
ATOM 919 O O . GLU A 1 108 ? 15.538 -14.791 -5.453 1.00 84.94 108 GLU A O 1
ATOM 924 N N . SER A 1 109 ? 15.069 -13.155 -6.916 1.00 82.88 109 SER A N 1
ATOM 925 C CA . SER A 1 109 ? 15.013 -12.067 -5.933 1.00 82.88 109 SER A CA 1
ATOM 926 C C . SER A 1 109 ? 13.593 -11.691 -5.514 1.00 82.88 109 SER A C 1
ATOM 928 O O . SER A 1 109 ? 13.428 -10.924 -4.565 1.00 82.88 109 SER A O 1
ATOM 930 N N . VAL A 1 110 ? 12.573 -12.226 -6.196 1.00 88.38 110 VAL A N 1
ATOM 931 C CA . VAL A 1 110 ? 11.173 -11.913 -5.900 1.00 88.38 110 VAL A CA 1
ATOM 932 C C . VAL A 1 110 ? 10.793 -12.568 -4.580 1.00 88.38 110 VAL A C 1
ATOM 934 O O . VAL A 1 110 ? 10.828 -13.791 -4.427 1.00 88.38 110 VAL A O 1
ATOM 937 N N . SER A 1 111 ? 10.431 -11.745 -3.600 1.00 90.06 111 SER A N 1
ATOM 938 C CA . SER A 1 111 ? 10.065 -12.259 -2.283 1.00 90.06 111 SER A CA 1
ATOM 939 C C . SER A 1 111 ? 8.747 -13.031 -2.336 1.00 90.06 111 SER A C 1
ATOM 941 O O . SER A 1 111 ? 7.890 -12.812 -3.191 1.00 90.06 111 SER A O 1
ATOM 943 N N . ARG A 1 112 ? 8.515 -13.899 -1.351 1.00 92.25 112 ARG A N 1
ATOM 944 C CA . ARG A 1 112 ? 7.241 -14.619 -1.227 1.00 92.25 112 ARG A CA 1
ATOM 945 C C . ARG A 1 112 ? 6.031 -13.677 -1.177 1.00 92.25 112 ARG A C 1
ATOM 947 O O . ARG A 1 112 ? 5.023 -13.953 -1.818 1.00 92.25 112 ARG A O 1
ATOM 954 N N . LEU A 1 113 ? 6.120 -12.569 -0.434 1.00 93.12 113 LEU A N 1
ATOM 955 C CA . LEU A 1 113 ? 5.053 -11.565 -0.398 1.00 93.12 113 LEU A CA 1
ATOM 956 C C . LEU A 1 113 ? 4.794 -10.977 -1.793 1.00 93.12 113 LEU A C 1
ATOM 958 O O . LEU A 1 113 ? 3.644 -10.754 -2.159 1.00 93.12 113 LEU A O 1
ATOM 962 N N . GLU A 1 114 ? 5.843 -10.722 -2.570 1.00 92.25 114 GLU A N 1
ATOM 963 C CA . GLU A 1 114 ? 5.712 -10.211 -3.937 1.00 92.25 114 GLU A CA 1
ATOM 964 C C . GLU A 1 114 ? 5.104 -11.235 -4.884 1.00 92.25 114 GLU A C 1
ATOM 966 O O . GLU A 1 114 ? 4.275 -10.854 -5.703 1.00 92.25 114 GLU A O 1
ATOM 971 N N . LEU A 1 115 ? 5.443 -12.517 -4.739 1.00 93.44 115 LEU A N 1
ATOM 972 C CA . LEU A 1 115 ? 4.812 -13.596 -5.497 1.00 93.44 115 LEU A CA 1
ATOM 973 C C . LEU A 1 115 ? 3.309 -13.678 -5.219 1.00 93.44 115 LEU A C 1
ATOM 975 O O . LEU A 1 115 ? 2.525 -13.764 -6.158 1.00 93.44 115 LEU A O 1
ATOM 979 N N . VAL A 1 116 ? 2.896 -13.584 -3.950 1.00 94.31 116 VAL A N 1
ATOM 980 C CA . VAL A 1 116 ? 1.469 -13.546 -3.584 1.00 94.31 116 VAL A CA 1
ATOM 981 C C . VAL A 1 116 ? 0.789 -12.319 -4.191 1.00 94.31 116 VAL A C 1
ATOM 983 O O . VAL A 1 116 ? -0.264 -12.442 -4.806 1.00 94.31 116 VAL A O 1
ATOM 986 N N . LYS A 1 117 ? 1.398 -11.133 -4.078 1.00 93.44 117 LYS A N 1
ATOM 987 C CA . LYS A 1 117 ? 0.854 -9.910 -4.691 1.00 93.44 117 LYS A CA 1
ATOM 988 C C . LYS A 1 117 ? 0.723 -10.033 -6.201 1.00 93.44 117 LYS A C 1
ATOM 990 O O . LYS A 1 117 ? -0.301 -9.644 -6.746 1.00 93.44 117 LYS A O 1
ATOM 995 N N . LEU A 1 118 ? 1.742 -10.574 -6.862 1.00 93.69 118 LEU A N 1
ATOM 996 C CA . LEU A 1 118 ? 1.731 -10.798 -8.299 1.00 93.69 118 LEU A CA 1
ATOM 997 C C . LEU A 1 118 ? 0.616 -11.770 -8.688 1.00 93.69 118 LEU A C 1
ATOM 999 O O . LEU A 1 118 ? -0.109 -11.492 -9.630 1.00 93.69 118 LEU A O 1
ATOM 1003 N N . ALA A 1 119 ? 0.426 -12.857 -7.938 1.00 94.00 119 ALA A N 1
ATOM 1004 C CA . ALA A 1 119 ? -0.653 -13.806 -8.192 1.00 94.00 119 ALA A CA 1
ATOM 1005 C C . ALA A 1 119 ? -2.050 -13.174 -8.079 1.00 94.00 119 ALA A C 1
ATOM 1007 O O . ALA A 1 119 ? -2.953 -13.571 -8.808 1.00 94.00 119 ALA A O 1
ATOM 1008 N N . LEU A 1 120 ? -2.224 -12.191 -7.190 1.00 92.25 120 LEU A N 1
ATOM 1009 C CA . LEU A 1 120 ? -3.492 -11.474 -7.025 1.00 92.25 120 LEU A CA 1
ATOM 1010 C C . LEU A 1 120 ? -3.693 -10.355 -8.058 1.00 92.25 120 LEU A C 1
ATOM 1012 O O . LEU A 1 120 ? -4.817 -10.119 -8.487 1.00 92.25 120 LEU A O 1
ATOM 1016 N N . LEU A 1 121 ? -2.624 -9.651 -8.442 1.00 91.44 121 LEU A N 1
ATOM 1017 C CA . LEU A 1 121 ? -2.694 -8.481 -9.327 1.00 91.44 121 LEU A CA 1
ATOM 1018 C C . LEU A 1 121 ? -2.542 -8.824 -10.817 1.00 91.44 121 LEU A C 1
ATOM 1020 O O . LEU A 1 121 ? -3.075 -8.106 -11.655 1.00 91.44 121 LEU A O 1
ATOM 1024 N N . ALA A 1 122 ? -1.805 -9.887 -11.138 1.00 92.81 122 ALA A N 1
ATOM 1025 C CA . ALA A 1 122 ? -1.528 -10.365 -12.493 1.00 92.81 122 ALA A CA 1
ATOM 1026 C C . ALA A 1 122 ? -1.427 -11.908 -12.501 1.00 92.81 122 ALA A C 1
ATOM 1028 O O . ALA A 1 122 ? -0.335 -12.476 -12.679 1.00 92.81 122 ALA A O 1
ATOM 1029 N N . PRO A 1 123 ? -2.552 -12.612 -12.258 1.00 92.06 123 PRO A N 1
ATOM 1030 C CA . PRO A 1 123 ? -2.586 -14.069 -12.115 1.00 92.06 123 PRO A CA 1
ATOM 1031 C C . PRO A 1 123 ? -2.032 -14.810 -13.337 1.00 92.06 123 PRO A C 1
ATOM 1033 O O . PRO A 1 123 ? -1.431 -15.873 -13.192 1.00 92.06 123 PRO A O 1
ATOM 1036 N N . GLU A 1 124 ? -2.181 -14.255 -14.538 1.00 93.38 124 GLU A N 1
ATOM 1037 C CA . GLU A 1 124 ? -1.664 -14.830 -15.779 1.00 93.38 124 GLU A CA 1
ATOM 1038 C C . GLU A 1 124 ? -0.133 -14.887 -15.823 1.00 93.38 124 GLU A C 1
ATOM 1040 O O . GLU A 1 124 ? 0.422 -15.878 -16.298 1.00 93.38 124 GLU A O 1
ATOM 1045 N N . ILE A 1 125 ? 0.559 -13.872 -15.292 1.00 93.75 125 ILE A N 1
ATOM 1046 C CA . ILE A 1 125 ? 2.026 -13.872 -15.205 1.00 93.75 125 ILE A CA 1
ATOM 1047 C C . ILE A 1 125 ? 2.466 -14.935 -14.202 1.00 93.75 125 ILE A C 1
ATOM 1049 O O . ILE A 1 125 ? 3.342 -15.750 -14.493 1.00 93.75 125 ILE A O 1
ATOM 1053 N N . PHE A 1 126 ? 1.826 -14.962 -13.030 1.00 93.38 126 PHE A N 1
ATOM 1054 C CA . PHE A 1 126 ? 2.134 -15.953 -12.005 1.00 93.38 126 PHE A CA 1
ATOM 1055 C C . PHE A 1 126 ? 1.929 -17.384 -12.525 1.00 93.38 126 PHE A C 1
ATOM 1057 O O . PHE A 1 126 ? 2.805 -18.227 -12.354 1.00 93.38 126 PHE A O 1
ATOM 1064 N N . ALA A 1 127 ? 0.817 -17.649 -13.217 1.00 93.38 127 ALA A N 1
ATOM 1065 C CA . ALA A 1 127 ? 0.506 -18.966 -13.770 1.00 93.38 127 ALA A CA 1
ATOM 1066 C C . ALA A 1 127 ? 1.489 -19.410 -14.868 1.00 93.38 127 ALA A C 1
ATOM 1068 O O . ALA A 1 127 ? 1.802 -20.598 -14.952 1.00 93.38 127 ALA A O 1
ATOM 1069 N N . ARG A 1 128 ? 1.994 -18.479 -15.694 1.00 93.62 128 ARG A N 1
ATOM 1070 C CA . ARG A 1 128 ? 3.044 -18.777 -16.684 1.00 93.62 128 ARG A CA 1
ATOM 1071 C C . ARG A 1 128 ? 4.364 -19.151 -16.022 1.00 93.62 128 ARG A C 1
ATOM 1073 O O . ARG A 1 128 ? 4.983 -20.130 -16.431 1.00 93.62 128 ARG A O 1
ATOM 1080 N N . GLN A 1 129 ? 4.781 -18.381 -15.019 1.00 93.25 129 GLN A N 1
ATOM 1081 C CA . GLN A 1 129 ? 6.069 -18.586 -14.361 1.00 93.25 129 GLN A CA 1
ATOM 1082 C C . GLN A 1 129 ? 6.065 -19.798 -13.421 1.00 93.25 129 GLN A C 1
ATOM 1084 O O . GLN A 1 129 ? 7.075 -20.491 -13.298 1.00 93.25 129 GLN A O 1
ATOM 1089 N N . PHE A 1 130 ? 4.929 -20.085 -12.783 1.00 91.56 130 PHE A N 1
ATOM 1090 C CA . PHE A 1 130 ? 4.770 -21.190 -11.839 1.00 91.56 130 PHE A CA 1
ATOM 1091 C C . PHE A 1 130 ? 3.611 -22.111 -12.251 1.00 91.56 130 PHE A C 1
ATOM 1093 O O . PHE A 1 130 ? 2.583 -22.150 -11.567 1.00 91.56 130 PHE A O 1
ATOM 1100 N N . PRO A 1 131 ? 3.749 -22.885 -13.349 1.00 90.31 131 PRO A N 1
ATOM 1101 C CA . PRO A 1 131 ? 2.702 -23.803 -13.785 1.00 90.31 131 PRO A CA 1
ATOM 1102 C C . PRO A 1 131 ? 2.384 -24.830 -12.691 1.00 90.31 131 PRO A C 1
ATOM 1104 O O . PRO A 1 131 ? 3.244 -25.606 -12.281 1.00 90.31 131 PRO A O 1
ATOM 1107 N N . GLY A 1 132 ? 1.142 -24.824 -12.203 1.00 88.06 132 GLY A N 1
ATOM 1108 C CA . GLY A 1 132 ? 0.683 -25.703 -11.120 1.00 88.06 132 GLY A CA 1
ATOM 1109 C C . GLY A 1 132 ? 0.987 -25.206 -9.702 1.00 88.06 132 GLY A C 1
ATOM 1110 O O . GLY A 1 132 ? 0.586 -25.860 -8.741 1.00 88.06 132 GLY A O 1
ATOM 1111 N N . GLY A 1 133 ? 1.653 -24.058 -9.549 1.00 88.38 133 GLY A N 1
ATOM 1112 C CA . GLY A 1 133 ? 1.844 -23.422 -8.249 1.00 88.38 133 GLY A CA 1
ATOM 1113 C C . GLY A 1 133 ? 0.538 -22.834 -7.715 1.00 88.38 133 GLY A C 1
ATOM 1114 O O . GLY A 1 133 ? -0.200 -22.178 -8.450 1.00 88.38 133 GLY A O 1
ATOM 1115 N N . GLN A 1 134 ? 0.266 -23.026 -6.423 1.00 89.12 134 GLN A N 1
ATOM 1116 C CA . GLN A 1 134 ? -0.855 -22.377 -5.747 1.00 89.12 134 GLN A CA 1
ATOM 1117 C C . GLN A 1 134 ? -0.335 -21.271 -4.833 1.00 89.12 134 GLN A C 1
ATOM 1119 O O . GLN A 1 134 ? 0.384 -21.514 -3.865 1.00 89.12 134 GLN A O 1
ATOM 1124 N N . TRP A 1 135 ? -0.696 -20.023 -5.129 1.00 90.81 135 TRP A N 1
ATOM 1125 C CA . TRP A 1 135 ? -0.246 -18.880 -4.334 1.00 90.81 135 TRP A CA 1
ATOM 1126 C C . TRP A 1 135 ? -0.790 -18.917 -2.895 1.00 90.81 135 TRP A C 1
ATOM 1128 O O . TRP A 1 135 ? -0.152 -18.378 -1.991 1.00 90.81 135 TRP A O 1
ATOM 1138 N N . CYS A 1 136 ? -1.920 -19.592 -2.651 1.00 88.38 136 CYS A N 1
ATOM 1139 C CA . CYS A 1 136 ? -2.470 -19.774 -1.307 1.00 88.38 136 CYS A CA 1
ATOM 1140 C C . CYS A 1 136 ? -1.530 -20.571 -0.388 1.00 88.38 136 CYS A C 1
ATOM 1142 O O . CYS A 1 136 ? -1.472 -20.290 0.810 1.00 88.38 136 CYS A O 1
ATOM 1144 N N . ASP A 1 137 ? -0.714 -21.477 -0.935 1.00 90.56 137 ASP A N 1
ATOM 1145 C CA . ASP A 1 137 ? 0.288 -22.217 -0.159 1.00 90.56 137 ASP A CA 1
ATOM 1146 C C . ASP A 1 137 ? 1.389 -21.281 0.360 1.00 90.56 137 ASP A C 1
ATOM 1148 O O . ASP A 1 137 ? 1.925 -21.463 1.454 1.00 90.56 137 ASP A O 1
ATOM 1152 N N . LEU A 1 138 ? 1.688 -20.213 -0.388 1.00 89.31 138 LEU A N 1
ATOM 1153 C CA . LEU A 1 138 ? 2.638 -19.180 0.025 1.00 89.31 138 LEU A CA 1
ATOM 1154 C C . LEU A 1 138 ? 2.067 -18.300 1.147 1.00 89.31 138 LEU A C 1
ATOM 1156 O O . LEU A 1 138 ? 2.817 -17.862 2.025 1.00 89.31 138 LEU A O 1
ATOM 1160 N N . CYS A 1 139 ? 0.752 -18.062 1.156 1.00 90.69 139 CYS A N 1
ATOM 1161 C CA . CYS A 1 139 ? 0.081 -17.244 2.169 1.00 90.69 139 CYS A CA 1
ATOM 1162 C C . CYS A 1 139 ? 0.237 -17.797 3.589 1.00 90.69 139 CYS A C 1
ATOM 1164 O O . CYS A 1 139 ? 0.346 -17.020 4.541 1.00 90.69 139 CYS A O 1
ATOM 1166 N N . VAL A 1 140 ? 0.300 -19.124 3.743 1.00 89.94 140 VAL A N 1
ATOM 1167 C CA . VAL A 1 140 ? 0.442 -19.786 5.053 1.00 89.94 140 VAL A CA 1
ATOM 1168 C C . VAL A 1 140 ? 1.689 -19.305 5.797 1.00 89.94 140 VAL A C 1
ATOM 1170 O O . VAL A 1 140 ? 1.668 -19.174 7.023 1.00 89.94 140 VAL A O 1
ATOM 1173 N N . PHE A 1 141 ? 2.752 -18.980 5.062 1.00 92.19 141 PHE A N 1
ATOM 1174 C CA . PHE A 1 141 ? 4.031 -18.591 5.639 1.00 92.19 141 PHE A CA 1
ATOM 1175 C C . PHE A 1 141 ? 4.205 -17.079 5.834 1.00 92.19 141 PHE A C 1
ATOM 1177 O O . PHE A 1 141 ? 5.237 -16.662 6.365 1.00 92.19 141 PHE A O 1
ATOM 1184 N N . LEU A 1 142 ? 3.244 -16.251 5.407 1.00 93.62 142 LEU A N 1
ATOM 1185 C CA . LEU A 1 142 ? 3.322 -14.803 5.594 1.00 93.62 142 LEU A CA 1
ATOM 1186 C C . LEU A 1 142 ? 3.250 -14.442 7.084 1.00 93.62 142 LEU A C 1
ATOM 1188 O O . LEU A 1 142 ? 2.366 -14.886 7.823 1.00 93.62 142 LEU A O 1
ATOM 1192 N N . SER A 1 143 ? 4.179 -13.593 7.509 1.00 94.19 143 SER A N 1
ATOM 1193 C CA . SER A 1 143 ? 4.176 -12.953 8.822 1.00 94.19 143 SER A CA 1
ATOM 1194 C C . SER A 1 143 ? 3.032 -11.943 8.952 1.00 94.19 143 SER A C 1
ATOM 1196 O O . SER A 1 143 ? 2.492 -11.455 7.960 1.00 94.19 143 SER A O 1
ATOM 1198 N N . THR A 1 144 ? 2.695 -11.551 10.182 1.00 93.56 144 THR A N 1
ATOM 1199 C CA . THR A 1 144 ? 1.686 -10.511 10.463 1.00 93.56 144 THR A CA 1
ATOM 1200 C C . THR A 1 144 ? 1.984 -9.195 9.729 1.00 93.56 144 THR A C 1
ATOM 1202 O O . THR A 1 144 ? 1.085 -8.581 9.158 1.00 93.56 144 THR A O 1
ATOM 1205 N N . SER A 1 145 ? 3.256 -8.778 9.676 1.00 93.38 145 SER A N 1
ATOM 1206 C CA . SER A 1 145 ? 3.661 -7.562 8.953 1.00 93.38 145 SER A CA 1
ATOM 1207 C C . SER A 1 145 ? 3.461 -7.694 7.440 1.00 93.38 145 SER A C 1
ATOM 1209 O O . SER A 1 145 ? 3.019 -6.743 6.792 1.00 93.38 145 SER A O 1
ATOM 1211 N N . GLU A 1 146 ? 3.747 -8.871 6.875 1.00 94.94 146 GLU A N 1
ATOM 1212 C CA . GLU A 1 146 ? 3.514 -9.154 5.456 1.00 94.94 146 GLU A CA 1
ATOM 1213 C C . GLU A 1 146 ? 2.020 -9.209 5.127 1.00 94.94 146 GLU A C 1
ATOM 1215 O O . GLU A 1 146 ? 1.620 -8.615 4.132 1.00 94.94 146 GLU A O 1
ATOM 1220 N N . TRP A 1 147 ? 1.189 -9.828 5.972 1.00 95.44 147 TRP A N 1
ATOM 1221 C CA . TRP A 1 147 ? -0.273 -9.809 5.828 1.00 95.44 147 TRP A CA 1
ATOM 1222 C C . TRP A 1 147 ? -0.829 -8.390 5.826 1.00 95.44 147 TRP A C 1
ATOM 1224 O O . TRP A 1 147 ? -1.587 -8.021 4.931 1.00 95.44 147 TRP A O 1
ATOM 1234 N N . ARG A 1 148 ? -0.395 -7.558 6.777 1.00 94.69 148 ARG A N 1
ATOM 1235 C CA . ARG A 1 148 ? -0.774 -6.143 6.810 1.00 94.69 148 ARG A CA 1
ATOM 1236 C C . ARG A 1 148 ? -0.366 -5.423 5.526 1.00 94.69 148 ARG A C 1
ATOM 1238 O O . ARG A 1 148 ? -1.165 -4.677 4.967 1.00 94.69 148 ARG A O 1
ATOM 1245 N N . LYS A 1 149 ? 0.865 -5.639 5.049 1.00 93.50 149 LYS A N 1
ATOM 1246 C CA . LYS A 1 149 ? 1.359 -5.030 3.805 1.00 93.50 149 LYS A CA 1
ATOM 1247 C C . LYS A 1 149 ? 0.596 -5.544 2.578 1.00 93.50 149 LYS A C 1
ATOM 1249 O O . LYS A 1 149 ? 0.330 -4.763 1.674 1.00 93.50 149 LYS A O 1
ATOM 1254 N N . LEU A 1 150 ? 0.218 -6.822 2.543 1.00 95.00 150 LEU A N 1
ATOM 1255 C CA . LEU A 1 150 ? -0.606 -7.406 1.483 1.00 95.00 150 LEU A CA 1
ATOM 1256 C C . LEU A 1 150 ? -1.974 -6.722 1.415 1.00 95.00 150 LEU A C 1
ATOM 1258 O O . LEU A 1 150 ? -2.310 -6.168 0.375 1.00 95.00 150 LEU A O 1
ATOM 1262 N N . LEU A 1 151 ? -2.701 -6.688 2.536 1.00 95.25 151 LEU A N 1
ATOM 1263 C CA . LEU A 1 151 ? -4.020 -6.053 2.634 1.00 95.25 151 LEU A CA 1
ATOM 1264 C C . LEU A 1 151 ? -3.985 -4.531 2.487 1.00 95.25 151 LEU A C 1
ATOM 1266 O O . LEU A 1 151 ? -5.017 -3.925 2.257 1.00 95.25 151 LEU A O 1
ATOM 1270 N N . THR A 1 152 ? -2.829 -3.892 2.667 1.00 93.31 152 THR A N 1
ATOM 1271 C CA . THR A 1 152 ? -2.683 -2.454 2.408 1.00 93.31 152 THR A CA 1
ATOM 1272 C C . THR A 1 152 ? -2.466 -2.184 0.922 1.00 93.31 152 THR A C 1
ATOM 1274 O O . THR A 1 152 ? -3.066 -1.262 0.373 1.00 93.31 152 THR A O 1
ATOM 1277 N N . ASP A 1 153 ? -1.621 -2.989 0.275 1.00 91.00 153 ASP A N 1
ATOM 1278 C CA . ASP A 1 153 ? -1.121 -2.706 -1.071 1.00 91.00 153 ASP A CA 1
ATOM 1279 C C . ASP A 1 153 ? -1.974 -3.330 -2.188 1.00 91.00 153 ASP A C 1
ATOM 1281 O O . ASP A 1 153 ? -1.912 -2.855 -3.319 1.00 91.00 153 ASP A O 1
ATOM 1285 N N . VAL A 1 154 ? -2.733 -4.397 -1.910 1.00 91.88 154 VAL A N 1
ATOM 1286 C CA . VAL A 1 154 ? -3.566 -5.085 -2.911 1.00 91.88 154 VAL A CA 1
ATOM 1287 C C . VAL A 1 154 ? -5.024 -4.663 -2.736 1.00 91.88 154 VAL A C 1
ATOM 1289 O O . VAL A 1 154 ? -5.619 -5.012 -1.714 1.00 91.88 154 VAL A O 1
ATOM 1292 N N . PRO A 1 155 ? -5.611 -3.911 -3.684 1.00 89.25 155 PRO A N 1
ATOM 1293 C CA . PRO A 1 155 ? -7.025 -3.565 -3.633 1.00 89.25 155 PRO A CA 1
ATOM 1294 C C . PRO A 1 155 ? -7.886 -4.818 -3.814 1.00 89.25 155 PRO A C 1
ATOM 1296 O O . PRO A 1 155 ? -7.501 -5.742 -4.529 1.00 89.25 155 PRO A O 1
ATOM 1299 N N . ASP A 1 156 ? -9.055 -4.837 -3.174 1.00 89.69 156 ASP A N 1
ATOM 1300 C CA . ASP A 1 156 ? -10.017 -5.946 -3.237 1.00 89.69 156 ASP A CA 1
ATOM 1301 C C . ASP A 1 156 ? -9.426 -7.323 -2.872 1.00 89.69 156 ASP A C 1
ATOM 1303 O O . ASP A 1 156 ? -9.893 -8.366 -3.341 1.00 89.69 156 ASP A O 1
ATOM 1307 N N . ALA A 1 157 ? -8.385 -7.349 -2.031 1.00 90.56 157 ALA A N 1
ATOM 1308 C CA . ALA A 1 157 ? -7.749 -8.592 -1.598 1.00 90.56 157 ALA A CA 1
ATOM 1309 C C . ALA A 1 157 ? -8.745 -9.543 -0.902 1.00 90.56 157 ALA A C 1
ATOM 1311 O O . ALA A 1 157 ? -8.573 -10.761 -0.941 1.00 90.56 157 ALA A O 1
ATOM 1312 N N . ASP A 1 158 ? -9.820 -9.003 -0.324 1.00 92.94 158 ASP A N 1
ATOM 1313 C CA . ASP A 1 158 ? -10.893 -9.759 0.321 1.00 92.94 158 ASP A CA 1
ATOM 1314 C C . ASP A 1 158 ? -11.672 -10.680 -0.621 1.00 92.94 158 ASP A C 1
ATOM 1316 O O . ASP A 1 158 ? -12.266 -11.650 -0.158 1.00 92.94 158 ASP A O 1
ATOM 1320 N N . LYS A 1 159 ? -11.646 -10.430 -1.935 1.00 92.19 159 LYS A N 1
ATOM 1321 C CA . LYS A 1 159 ? -12.289 -11.307 -2.930 1.00 92.19 159 LYS A CA 1
ATOM 1322 C C . LYS A 1 159 ? -11.554 -12.632 -3.121 1.00 92.19 159 LYS A C 1
ATOM 1324 O O . LYS A 1 159 ? -12.136 -13.582 -3.639 1.00 92.19 159 LYS A O 1
ATOM 1329 N N . TYR A 1 160 ? -10.282 -12.680 -2.742 1.00 89.94 160 TYR A N 1
ATOM 1330 C CA . TYR A 1 160 ? -9.395 -13.806 -3.022 1.00 89.94 160 TYR A CA 1
ATOM 1331 C C . TYR A 1 160 ? -8.946 -14.534 -1.755 1.00 89.94 160 TYR A C 1
ATOM 1333 O O . TYR A 1 160 ? -8.517 -15.682 -1.828 1.00 89.94 160 TYR A O 1
ATOM 1341 N N . LEU A 1 161 ? -9.016 -13.872 -0.600 1.00 91.56 161 LEU A N 1
ATOM 1342 C CA . LEU A 1 161 ? -8.482 -14.367 0.662 1.00 91.56 161 LEU A CA 1
ATOM 1343 C C . LEU A 1 161 ? -9.583 -14.919 1.573 1.00 91.56 161 LEU A C 1
ATOM 1345 O O . LEU A 1 161 ? -10.683 -14.378 1.647 1.00 91.56 161 LEU A O 1
ATOM 1349 N N . ASP A 1 162 ? -9.241 -15.947 2.354 1.00 91.81 162 ASP A N 1
ATOM 1350 C CA . ASP A 1 162 ? -10.028 -16.337 3.526 1.00 91.81 162 ASP A CA 1
ATOM 1351 C C . ASP A 1 162 ? -9.858 -15.275 4.623 1.00 91.81 162 ASP A C 1
ATOM 1353 O O . ASP A 1 162 ? -8.916 -15.297 5.426 1.00 91.81 162 ASP A O 1
ATOM 1357 N N . MET A 1 163 ? -10.770 -14.305 4.629 1.00 92.50 163 MET A N 1
ATOM 1358 C CA . MET A 1 163 ? -10.708 -13.165 5.539 1.00 92.50 163 MET A CA 1
ATOM 1359 C C . MET A 1 163 ? -10.929 -13.549 7.006 1.00 92.50 163 MET A C 1
ATOM 1361 O O . MET A 1 163 ? -10.400 -12.864 7.885 1.00 92.50 163 MET A O 1
ATOM 1365 N N . ASP A 1 164 ? -11.607 -14.662 7.298 1.00 90.50 164 ASP A N 1
ATOM 1366 C CA . ASP A 1 164 ? -11.789 -15.143 8.673 1.00 90.50 164 ASP A CA 1
ATOM 1367 C C . ASP A 1 164 ? -10.475 -15.677 9.252 1.00 90.50 164 ASP A C 1
ATOM 1369 O O . ASP A 1 164 ? -10.140 -15.423 10.418 1.00 90.50 164 ASP A O 1
ATOM 1373 N N . ALA A 1 165 ? -9.691 -16.388 8.438 1.00 89.81 165 ALA A N 1
ATOM 1374 C CA . ALA A 1 165 ? -8.351 -16.823 8.817 1.00 89.81 165 ALA A CA 1
ATOM 1375 C C . ALA A 1 165 ? -7.394 -15.633 8.991 1.00 89.81 165 ALA A C 1
ATOM 1377 O O . ALA A 1 165 ? -6.604 -15.603 9.942 1.00 89.81 165 ALA A O 1
ATOM 1378 N N . VAL A 1 166 ? -7.475 -14.637 8.104 1.00 91.62 166 VAL A N 1
ATOM 1379 C CA . VAL A 1 166 ? -6.632 -13.432 8.166 1.00 91.62 166 VAL A CA 1
ATOM 1380 C C . VAL A 1 166 ? -6.953 -12.591 9.400 1.00 91.62 166 VAL A C 1
ATOM 1382 O O . VAL A 1 166 ? -6.035 -12.181 10.115 1.00 91.62 166 VAL A O 1
ATOM 1385 N N . ARG A 1 167 ? -8.239 -12.402 9.721 1.00 91.38 167 ARG A N 1
ATOM 1386 C CA . ARG A 1 167 ? -8.688 -11.660 10.908 1.00 91.38 167 ARG A CA 1
ATOM 1387 C C . ARG A 1 167 ? -8.064 -12.185 12.196 1.00 91.38 167 ARG A C 1
ATOM 1389 O O . ARG A 1 167 ? -7.632 -11.384 13.018 1.00 91.38 167 ARG A O 1
ATOM 1396 N N . LYS A 1 168 ? -7.947 -13.506 12.349 1.00 89.75 168 LYS A N 1
ATOM 1397 C CA . LYS A 1 168 ? -7.352 -14.149 13.537 1.00 89.75 168 LYS A CA 1
ATOM 1398 C C . LYS A 1 168 ? -5.836 -13.940 13.665 1.00 89.75 168 LYS A C 1
ATOM 1400 O O . LYS A 1 168 ? -5.290 -14.156 14.743 1.00 89.75 168 LYS A O 1
ATOM 1405 N N . LYS A 1 169 ? -5.141 -13.559 12.585 1.00 90.44 169 LYS A N 1
ATOM 1406 C CA . LYS A 1 169 ? -3.678 -13.356 12.564 1.00 90.44 169 LYS A CA 1
ATOM 1407 C C . LYS A 1 169 ? -3.249 -11.919 12.866 1.00 90.44 169 LYS A C 1
ATOM 1409 O O . LYS A 1 169 ? -2.079 -11.699 13.186 1.00 90.44 169 LYS A O 1
ATOM 1414 N N . LEU A 1 170 ? -4.147 -10.952 12.697 1.00 92.94 170 LEU A N 1
ATOM 1415 C CA . LEU A 1 170 ? -3.840 -9.525 12.766 1.00 92.94 170 LEU A CA 1
ATOM 1416 C C . LEU A 1 170 ? -4.327 -8.921 14.081 1.00 92.94 170 LEU A C 1
ATOM 1418 O O . LEU A 1 170 ? -5.412 -9.240 14.562 1.00 92.94 170 LEU A O 1
ATOM 1422 N N . SER A 1 171 ? -3.527 -8.019 14.650 1.00 91.25 171 SER A N 1
ATOM 1423 C CA . SER A 1 171 ? -3.953 -7.245 15.816 1.00 91.25 171 SER A CA 1
ATOM 1424 C C . SER A 1 171 ? -4.924 -6.131 15.417 1.00 91.25 171 SER A C 1
ATOM 1426 O O . SER A 1 171 ? -4.953 -5.702 14.262 1.00 91.25 171 SER A O 1
ATOM 1428 N N . ILE A 1 172 ? -5.660 -5.587 16.389 1.00 89.00 172 ILE A N 1
ATOM 1429 C CA . ILE A 1 172 ? -6.497 -4.389 16.195 1.00 89.00 172 ILE A CA 1
ATOM 1430 C C . ILE A 1 172 ? -5.670 -3.235 15.605 1.00 89.00 172 ILE A C 1
ATOM 1432 O O . ILE A 1 172 ? -6.095 -2.569 14.667 1.00 89.00 172 ILE A O 1
ATOM 1436 N N . ASN A 1 173 ? -4.439 -3.043 16.084 1.00 90.25 173 ASN A N 1
ATOM 1437 C CA . ASN A 1 173 ? -3.541 -2.004 15.577 1.00 90.25 173 ASN A CA 1
ATOM 1438 C C . ASN A 1 173 ? -3.146 -2.213 14.106 1.00 90.25 173 ASN A C 1
ATOM 1440 O O . ASN A 1 173 ? -2.957 -1.239 13.373 1.00 90.25 173 ASN A O 1
ATOM 1444 N N . ASP A 1 174 ? -3.011 -3.463 13.658 1.00 93.06 174 ASP A N 1
ATOM 1445 C CA . ASP A 1 174 ? -2.770 -3.755 12.243 1.00 93.06 174 ASP A CA 1
ATOM 1446 C C . ASP A 1 174 ? -4.008 -3.436 11.406 1.00 93.06 174 ASP A C 1
ATOM 1448 O O . ASP A 1 174 ? -3.883 -2.820 10.349 1.00 93.06 174 ASP A O 1
ATOM 1452 N N . TRP A 1 175 ? -5.194 -3.769 11.913 1.00 93.69 175 TRP A N 1
ATOM 1453 C CA . TRP A 1 175 ? -6.467 -3.450 11.275 1.00 93.69 175 TRP A CA 1
ATOM 1454 C C . TRP A 1 175 ? -6.715 -1.946 11.136 1.00 93.69 175 TRP A C 1
ATOM 1456 O O . TRP A 1 175 ? -7.035 -1.497 10.039 1.00 93.69 175 TRP A O 1
ATOM 1466 N N . LEU A 1 176 ? -6.474 -1.142 12.177 1.00 92.62 176 LEU A N 1
ATOM 1467 C CA . LEU A 1 176 ? -6.601 0.322 12.093 1.00 92.62 176 LEU A CA 1
ATOM 1468 C C . LEU A 1 176 ? -5.674 0.915 11.016 1.00 92.62 176 LEU A C 1
ATOM 1470 O O . LEU A 1 176 ? -6.055 1.826 10.281 1.00 92.62 176 LEU A O 1
ATOM 1474 N N . ARG A 1 177 ? -4.460 0.368 10.870 1.00 93.12 177 ARG A N 1
ATOM 1475 C CA . ARG A 1 177 ? -3.527 0.761 9.800 1.00 93.12 177 ARG A CA 1
ATOM 1476 C C . ARG A 1 177 ? -4.021 0.359 8.412 1.00 93.12 177 ARG A C 1
ATOM 1478 O O . ARG A 1 177 ? -3.862 1.148 7.482 1.00 93.12 177 ARG A O 1
ATOM 1485 N N . ILE A 1 178 ? -4.596 -0.837 8.278 1.00 95.31 178 ILE A N 1
ATOM 1486 C CA . ILE A 1 178 ? -5.181 -1.326 7.021 1.00 95.31 178 ILE A CA 1
ATOM 1487 C C . ILE A 1 178 ? -6.364 -0.445 6.624 1.00 95.31 178 ILE A C 1
ATOM 1489 O O . ILE A 1 178 ? -6.372 0.077 5.514 1.00 95.31 178 ILE A O 1
ATOM 1493 N N . LEU A 1 179 ? -7.309 -0.191 7.534 1.00 95.19 179 LEU A N 1
ATOM 1494 C CA . LEU A 1 179 ? -8.498 0.622 7.263 1.00 95.19 179 LEU A CA 1
ATOM 1495 C C . LEU A 1 179 ? -8.173 2.052 6.845 1.00 95.19 179 LEU A C 1
ATOM 1497 O O . LEU A 1 179 ? -8.860 2.614 5.996 1.00 95.19 179 LEU A O 1
ATOM 1501 N N . ALA A 1 180 ? -7.090 2.631 7.369 1.00 94.44 180 ALA A N 1
ATOM 1502 C CA . ALA A 1 180 ? -6.640 3.961 6.963 1.00 94.44 180 ALA A CA 1
ATOM 1503 C C . ALA A 1 180 ? -6.312 4.043 5.458 1.00 94.44 180 ALA A C 1
ATOM 1505 O O . ALA A 1 180 ? -6.258 5.137 4.887 1.00 94.44 180 ALA A O 1
ATOM 1506 N N . LYS A 1 181 ? -6.070 2.893 4.817 1.00 94.75 181 LYS A N 1
ATOM 1507 C CA . LYS A 1 181 ? -5.754 2.749 3.393 1.00 94.75 181 LYS A CA 1
ATOM 1508 C C . LYS A 1 181 ? -6.865 2.060 2.600 1.00 94.75 181 LYS A C 1
ATOM 1510 O O . LYS A 1 181 ? -7.091 2.455 1.463 1.00 94.75 181 LYS A O 1
ATOM 1515 N N . GLN A 1 182 ? -7.551 1.090 3.195 1.00 95.25 182 GLN A N 1
ATOM 1516 C CA . GLN A 1 182 ? -8.619 0.304 2.579 1.00 95.25 182 GLN A CA 1
ATOM 1517 C C . GLN A 1 182 ? -9.860 0.276 3.488 1.00 95.25 182 GLN A C 1
ATOM 1519 O O . GLN A 1 182 ? -10.077 -0.696 4.217 1.00 95.25 182 GLN A O 1
ATOM 1524 N N . PRO A 1 183 ? -10.676 1.347 3.488 1.00 95.06 183 PRO A N 1
ATOM 1525 C CA . PRO A 1 183 ? -11.829 1.457 4.383 1.00 95.06 183 PRO A CA 1
ATOM 1526 C C . PRO A 1 183 ? -12.916 0.404 4.107 1.00 95.06 183 PRO A C 1
ATOM 1528 O O . PRO A 1 183 ? -13.634 0.014 5.019 1.00 95.06 183 PRO A O 1
ATOM 1531 N N . ASN A 1 184 ? -13.000 -0.128 2.885 1.00 94.12 184 ASN A N 1
ATOM 1532 C CA . ASN A 1 184 ? -13.947 -1.179 2.487 1.00 94.12 184 ASN A CA 1
ATOM 1533 C C . ASN A 1 184 ? -13.755 -2.518 3.228 1.00 94.12 184 ASN A C 1
ATOM 1535 O O . ASN A 1 184 ? -14.632 -3.383 3.173 1.00 94.12 184 ASN A O 1
ATOM 1539 N N . LEU A 1 185 ? -12.624 -2.701 3.915 1.00 95.19 185 LEU A N 1
ATOM 1540 C CA . LEU A 1 185 ? -12.356 -3.887 4.726 1.00 95.19 185 LEU A CA 1
ATOM 1541 C C . LEU A 1 185 ? -12.980 -3.815 6.133 1.00 95.19 185 LEU A C 1
ATOM 1543 O O . LEU A 1 185 ? -12.850 -4.773 6.893 1.00 95.19 185 LEU A O 1
ATOM 1547 N N . GLU A 1 186 ? -13.695 -2.734 6.475 1.00 93.88 186 GLU A N 1
ATOM 1548 C CA . GLU A 1 186 ? -14.352 -2.549 7.782 1.00 93.88 186 GLU A CA 1
ATOM 1549 C C . GLU A 1 186 ? -15.298 -3.694 8.163 1.00 93.88 186 GLU A C 1
ATOM 1551 O O . GLU A 1 186 ? -15.392 -4.054 9.330 1.00 93.88 186 GLU A O 1
ATOM 1556 N N . LYS A 1 187 ? -15.941 -4.327 7.175 1.00 93.62 187 LYS A N 1
ATOM 1557 C CA . LYS A 1 187 ? -16.889 -5.437 7.370 1.00 93.62 187 LYS A CA 1
ATOM 1558 C C . LYS A 1 187 ? -16.260 -6.685 8.002 1.00 93.62 187 LYS A C 1
ATOM 1560 O O . LYS A 1 187 ? -16.982 -7.559 8.469 1.00 93.62 187 LYS A O 1
ATOM 1565 N N . TYR A 1 188 ? -14.929 -6.783 8.005 1.00 92.81 188 TYR A N 1
ATOM 1566 C CA . TYR A 1 188 ? -14.187 -7.880 8.633 1.00 92.81 188 TYR A CA 1
ATOM 1567 C C . TYR A 1 188 ? -13.713 -7.552 10.049 1.00 92.81 188 TYR A C 1
ATOM 1569 O O . TYR A 1 188 ? -13.083 -8.389 10.699 1.00 92.81 188 TYR A O 1
ATOM 1577 N N . ILE A 1 189 ? -14.008 -6.351 10.539 1.00 90.12 189 ILE A N 1
ATOM 1578 C CA . ILE A 1 189 ? -13.671 -5.910 11.884 1.00 90.12 189 ILE A CA 1
ATOM 1579 C C . ILE A 1 189 ? -14.921 -5.948 12.751 1.00 90.12 189 ILE A C 1
ATOM 1581 O O . ILE A 1 189 ? -16.005 -5.530 12.360 1.00 90.12 189 ILE A O 1
ATOM 1585 N N . ASP A 1 190 ? -14.739 -6.450 13.964 1.00 87.88 190 ASP A N 1
ATOM 1586 C CA . ASP A 1 190 ? -15.738 -6.353 15.014 1.00 87.88 190 ASP A CA 1
ATOM 1587 C C . ASP A 1 190 ? -15.419 -5.134 15.872 1.00 87.88 190 ASP A C 1
ATOM 1589 O O . ASP A 1 190 ? -14.549 -5.177 16.744 1.00 87.88 190 ASP A O 1
ATOM 1593 N N . TRP A 1 191 ? -16.100 -4.029 15.573 1.00 87.69 191 TRP A N 1
ATOM 1594 C CA . TRP A 1 191 ? -15.906 -2.753 16.255 1.00 87.69 191 TRP A CA 1
ATOM 1595 C C . TRP A 1 191 ? -16.175 -2.834 17.760 1.00 87.69 191 TRP A C 1
ATOM 1597 O O . TRP A 1 191 ? -15.550 -2.092 18.512 1.00 87.69 191 TRP A O 1
ATOM 1607 N N . ALA A 1 192 ? -16.999 -3.782 18.227 1.00 83.19 192 ALA A N 1
ATOM 1608 C CA . ALA A 1 192 ? -17.245 -3.978 19.656 1.00 83.19 192 ALA A CA 1
ATOM 1609 C C . ALA A 1 192 ? -15.990 -4.441 20.420 1.00 83.19 192 ALA A C 1
ATOM 1611 O O . ALA A 1 192 ? -15.901 -4.255 21.628 1.00 83.19 192 ALA A O 1
ATOM 1612 N N . GLN A 1 193 ? -14.999 -5.018 19.729 1.00 77.19 193 GLN A N 1
ATOM 1613 C CA . GLN A 1 193 ? -13.705 -5.384 20.326 1.00 77.19 193 GLN A CA 1
ATOM 1614 C C . GLN A 1 193 ? -12.728 -4.203 20.408 1.00 77.19 193 GLN A C 1
ATOM 1616 O O . GLN A 1 193 ? -11.683 -4.316 21.049 1.00 77.19 193 GLN A O 1
ATOM 1621 N N . ILE A 1 194 ? -13.033 -3.104 19.717 1.00 77.00 194 ILE A N 1
ATOM 1622 C CA . ILE A 1 194 ? -12.189 -1.906 19.610 1.00 77.00 194 ILE A CA 1
ATOM 1623 C C . ILE A 1 194 ? -12.767 -0.765 20.453 1.00 77.00 194 ILE A C 1
ATOM 1625 O O . ILE A 1 194 ? -12.021 0.126 20.860 1.00 77.00 194 ILE A O 1
ATOM 1629 N N . ASP A 1 195 ? -14.069 -0.805 20.736 1.00 68.25 195 ASP A N 1
ATOM 1630 C CA . ASP A 1 195 ? -14.748 0.208 21.530 1.00 68.25 195 ASP A CA 1
ATOM 1631 C C . ASP A 1 195 ? -14.069 0.383 22.900 1.00 68.25 195 ASP A C 1
ATOM 1633 O O . ASP A 1 195 ? -13.782 -0.582 23.614 1.00 68.25 195 ASP A O 1
ATOM 1637 N N . GLY A 1 196 ? -13.713 1.626 23.219 1.00 62.53 196 GLY A N 1
ATOM 1638 C CA . GLY A 1 196 ? -12.966 1.983 24.426 1.00 62.53 196 GLY A CA 1
ATOM 1639 C C . GLY A 1 196 ? -11.499 1.528 24.489 1.00 62.53 196 GLY A C 1
ATOM 1640 O O . GLY A 1 196 ? -10.867 1.741 25.524 1.00 62.53 196 GLY A O 1
ATOM 1641 N N . CYS A 1 197 ? -10.925 0.929 23.435 1.00 68.50 197 CYS A N 1
ATOM 1642 C CA . CYS A 1 197 ? -9.509 0.555 23.403 1.00 68.50 197 CYS A CA 1
ATOM 1643 C C . CYS A 1 197 ? -8.634 1.744 22.956 1.00 68.50 197 CYS A C 1
ATOM 1645 O O . CYS A 1 197 ? -8.681 2.132 21.778 1.00 68.50 197 CYS A O 1
ATOM 1647 N N . PRO A 1 198 ? -7.784 2.303 23.842 1.00 70.12 198 PRO A N 1
ATOM 1648 C CA . PRO A 1 198 ? -6.869 3.363 23.455 1.00 70.12 198 PRO A CA 1
ATOM 1649 C C . PRO A 1 198 ? -5.834 2.797 22.483 1.00 70.12 198 PRO A C 1
ATOM 1651 O O . PRO A 1 198 ? -4.973 1.992 22.843 1.00 70.12 198 PRO A O 1
ATOM 1654 N N . SER A 1 199 ? -5.911 3.232 21.228 1.00 82.00 199 SER A N 1
ATOM 1655 C CA . SER A 1 199 ? -4.913 2.919 20.211 1.00 82.00 199 SER A CA 1
ATOM 1656 C C . SER A 1 199 ? -4.220 4.192 19.733 1.00 82.00 199 SER A C 1
ATOM 1658 O O . SER A 1 199 ? -4.898 5.130 19.304 1.00 82.00 199 SER A O 1
ATOM 1660 N N . PRO A 1 200 ? -2.875 4.215 19.678 1.00 82.38 200 PRO A N 1
ATOM 1661 C CA . PRO A 1 200 ? -2.138 5.335 19.096 1.00 82.38 200 PRO A CA 1
ATOM 1662 C C . PRO A 1 200 ? -2.364 5.467 17.579 1.00 82.38 200 PRO A C 1
ATOM 1664 O O . PRO A 1 200 ? -1.903 6.428 16.967 1.00 82.38 200 PRO A O 1
ATOM 1667 N N . TYR A 1 201 ? -3.048 4.506 16.945 1.00 87.38 201 TYR A N 1
ATOM 1668 C CA . TYR A 1 201 ? -3.334 4.525 15.510 1.00 87.38 201 TYR A CA 1
ATOM 1669 C C . TYR A 1 201 ? -4.682 5.149 15.157 1.00 87.38 201 TYR A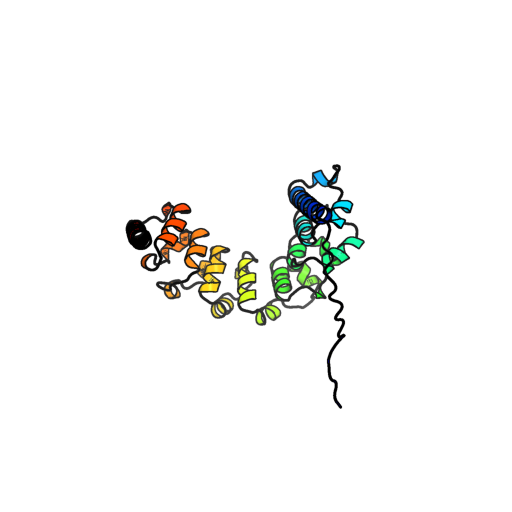 C 1
ATOM 1671 O O . TYR A 1 201 ? -4.917 5.414 13.978 1.00 87.38 201 TYR A O 1
ATOM 1679 N N . TRP A 1 202 ? -5.531 5.450 16.141 1.00 89.44 202 TRP A N 1
ATOM 1680 C CA . TRP A 1 202 ? -6.778 6.168 15.900 1.00 89.44 202 TRP A CA 1
ATOM 1681 C C . TRP A 1 202 ? -6.572 7.550 15.248 1.00 89.44 202 TRP A C 1
ATOM 1683 O O . TRP A 1 202 ? -7.213 7.798 14.223 1.00 89.44 202 TRP A O 1
ATOM 1693 N N . PRO A 1 203 ? -5.632 8.410 15.705 1.00 87.94 203 PRO A N 1
ATOM 1694 C CA . PRO A 1 203 ? -5.301 9.657 15.005 1.00 87.94 203 PRO A CA 1
ATOM 1695 C C . PRO A 1 203 ? -4.953 9.454 13.533 1.00 87.94 203 PRO A C 1
ATOM 1697 O O . PRO A 1 203 ? -5.413 10.198 12.668 1.00 87.94 203 PRO A O 1
ATOM 1700 N N . TYR A 1 204 ? -4.177 8.412 13.230 1.00 88.94 204 TYR A N 1
ATOM 1701 C CA . TYR A 1 204 ? -3.786 8.096 11.860 1.00 88.94 204 TYR A CA 1
ATOM 1702 C C . TYR A 1 204 ? -4.972 7.639 11.000 1.00 88.94 204 TYR A C 1
ATOM 1704 O O . TYR A 1 204 ? -5.081 8.058 9.844 1.00 88.94 204 TYR A O 1
ATOM 1712 N N . LEU A 1 205 ? -5.852 6.799 11.556 1.00 92.81 205 LEU A N 1
ATOM 1713 C CA . LEU A 1 205 ? -7.061 6.335 10.881 1.00 92.81 205 LEU A CA 1
ATOM 1714 C C . LEU A 1 205 ? -8.002 7.503 10.589 1.00 92.81 205 LEU A C 1
ATOM 1716 O O . LEU A 1 205 ? -8.324 7.727 9.427 1.00 92.81 205 LEU A O 1
ATOM 1720 N N . LEU A 1 206 ? -8.378 8.280 11.607 1.00 92.44 206 LEU A N 1
ATOM 1721 C CA . LEU A 1 206 ? -9.356 9.364 11.471 1.00 92.44 206 LEU A CA 1
ATOM 1722 C C . LEU A 1 206 ? -8.848 10.519 10.609 1.00 92.44 206 LEU A C 1
ATOM 1724 O O . LEU A 1 206 ? -9.631 11.149 9.904 1.00 92.44 206 LEU A O 1
ATOM 1728 N N . TYR A 1 207 ? -7.533 10.755 10.584 1.00 91.25 207 TYR A N 1
ATOM 1729 C CA . TYR A 1 207 ? -6.938 11.696 9.638 1.00 91.25 207 TYR A CA 1
ATOM 1730 C C . TYR A 1 207 ? -7.200 11.296 8.176 1.00 91.25 207 TYR A C 1
ATOM 1732 O O . TYR A 1 207 ? -7.401 12.169 7.332 1.00 91.25 207 TYR A O 1
ATOM 1740 N N . ARG A 1 208 ? -7.200 9.995 7.852 1.00 93.50 208 ARG A N 1
ATOM 1741 C CA . ARG A 1 208 ? -7.430 9.508 6.478 1.00 93.50 208 ARG A CA 1
ATOM 1742 C C . ARG A 1 208 ? -8.881 9.147 6.185 1.00 93.50 208 ARG A C 1
ATOM 1744 O O . ARG A 1 208 ? -9.284 9.234 5.033 1.00 93.50 208 ARG A O 1
ATOM 1751 N N . GLN A 1 209 ? -9.613 8.700 7.196 1.00 95.56 209 GLN A N 1
ATOM 1752 C CA . GLN A 1 209 ? -10.934 8.090 7.092 1.00 95.56 209 GLN A CA 1
ATOM 1753 C C . GLN A 1 209 ? -11.820 8.599 8.246 1.00 95.56 209 GLN A C 1
ATOM 1755 O O . GLN A 1 209 ? -12.054 7.877 9.222 1.00 95.56 209 GLN A O 1
ATOM 1760 N N . PRO A 1 210 ? -12.283 9.861 8.179 1.00 94.00 210 PRO A N 1
ATOM 1761 C CA . PRO A 1 210 ? -13.050 10.491 9.255 1.00 94.00 210 PRO A CA 1
ATOM 1762 C C . PRO A 1 210 ? -14.389 9.796 9.543 1.00 94.00 210 PRO A C 1
ATOM 1764 O O . PRO A 1 210 ? -14.916 9.929 10.642 1.00 94.00 210 PRO A O 1
ATOM 1767 N N . GLN A 1 211 ? -14.933 9.019 8.603 1.00 94.00 211 GLN A N 1
ATOM 1768 C CA . GLN A 1 211 ? -16.176 8.267 8.787 1.00 94.00 211 GLN A CA 1
ATOM 1769 C C . GLN A 1 211 ? -16.115 7.247 9.936 1.00 94.00 211 GLN A C 1
ATOM 1771 O O . GLN A 1 211 ? -17.147 6.936 10.519 1.00 94.00 211 GLN A O 1
ATOM 1776 N N . PHE A 1 212 ? -14.922 6.776 10.317 1.00 93.00 212 PHE A N 1
ATOM 1777 C CA . PHE A 1 212 ? -14.753 5.855 11.448 1.00 93.00 212 PHE A CA 1
ATOM 1778 C C . PHE A 1 212 ? -14.804 6.540 12.820 1.00 93.00 212 PHE A C 1
ATOM 1780 O O . PHE A 1 212 ? -14.685 5.864 13.840 1.00 93.00 212 PHE A O 1
ATOM 1787 N N . ALA A 1 213 ? -14.997 7.863 12.875 1.00 90.31 213 ALA A N 1
ATOM 1788 C CA . ALA A 1 213 ? -15.112 8.603 14.131 1.00 90.31 213 ALA A CA 1
ATOM 1789 C C . ALA A 1 213 ? -16.265 8.102 15.015 1.00 90.31 213 ALA A C 1
ATOM 1791 O O . ALA A 1 213 ? -16.169 8.193 16.233 1.00 90.31 213 ALA A O 1
ATOM 1792 N N . ILE A 1 214 ? -17.309 7.510 14.421 1.00 89.50 214 ILE A N 1
ATOM 1793 C CA . ILE A 1 214 ? -18.444 6.914 15.147 1.00 89.50 214 ILE A CA 1
ATOM 1794 C C . ILE A 1 214 ? -18.048 5.749 16.069 1.00 89.50 214 ILE A C 1
ATOM 1796 O O . ILE A 1 214 ? -18.816 5.387 16.952 1.00 89.50 214 ILE A O 1
ATOM 1800 N N . HIS A 1 215 ? -16.871 5.156 15.854 1.00 88.50 215 HIS A N 1
ATOM 1801 C CA . HIS A 1 215 ? -16.339 4.043 16.642 1.00 88.50 215 HIS A CA 1
ATOM 1802 C C . HIS A 1 215 ? -15.217 4.480 17.597 1.00 88.50 215 HIS A C 1
ATOM 1804 O O . HIS A 1 215 ? -14.579 3.631 18.216 1.00 88.50 215 HIS A O 1
ATOM 1810 N N . CYS A 1 216 ? -14.921 5.782 17.672 1.00 86.44 216 CYS A N 1
ATOM 1811 C CA . CYS A 1 216 ? -13.808 6.313 18.447 1.00 86.44 216 CYS A CA 1
ATOM 1812 C C . CYS A 1 216 ? -14.302 7.034 19.703 1.00 86.44 216 CYS A C 1
ATOM 1814 O O . CYS A 1 216 ? -15.053 8.005 19.625 1.00 86.44 216 CYS A O 1
ATOM 1816 N N . ASP A 1 217 ? -13.783 6.626 20.858 1.00 86.62 217 ASP A N 1
ATOM 1817 C CA . ASP A 1 217 ? -13.970 7.342 22.115 1.00 86.62 217 ASP A CA 1
ATOM 1818 C C . ASP A 1 217 ? -12.940 8.481 22.247 1.00 86.62 217 ASP A C 1
ATOM 1820 O O . ASP A 1 217 ? -11.789 8.294 22.657 1.00 86.62 217 ASP A O 1
ATOM 1824 N N . PHE A 1 218 ? -13.353 9.696 21.882 1.00 86.31 218 PHE A N 1
ATOM 1825 C CA . PHE A 1 218 ? -12.513 10.894 21.975 1.00 86.31 218 PHE A CA 1
ATOM 1826 C C . PHE A 1 218 ? -12.229 11.336 23.415 1.00 86.31 218 PHE A C 1
ATOM 1828 O O . PHE A 1 218 ? -11.283 12.097 23.644 1.00 86.31 218 PHE A O 1
ATOM 1835 N N . SER A 1 219 ? -12.974 10.828 24.405 1.00 82.62 219 SER A N 1
ATOM 1836 C CA . SER A 1 219 ? -12.717 11.134 25.817 1.00 82.62 219 SER A CA 1
ATOM 1837 C C . SER A 1 219 ? -11.341 10.643 26.279 1.00 82.62 219 SER A C 1
ATOM 1839 O O . SER A 1 219 ? -10.801 11.166 27.252 1.00 82.62 219 SER A O 1
ATOM 1841 N N . GLN A 1 220 ? -10.713 9.731 25.533 1.00 82.12 220 GLN A N 1
ATOM 1842 C CA . GLN A 1 220 ? -9.384 9.189 25.826 1.00 82.12 220 GLN A CA 1
ATOM 1843 C C . GLN A 1 220 ? -8.235 9.954 25.147 1.00 82.12 220 GLN A C 1
ATOM 1845 O O . GLN A 1 220 ? -7.069 9.646 25.380 1.00 82.12 220 GLN A O 1
ATOM 1850 N N . TRP A 1 221 ? -8.528 10.947 24.302 1.00 84.94 221 TRP A N 1
ATOM 1851 C CA . TRP A 1 221 ? -7.508 11.656 23.521 1.00 84.94 221 TRP A CA 1
ATOM 1852 C C . TRP A 1 221 ? -7.062 12.960 24.167 1.00 84.94 221 TRP A C 1
ATOM 1854 O O . TRP A 1 221 ? -7.894 13.735 24.617 1.00 84.94 221 TRP A O 1
ATOM 1864 N N . GLU A 1 222 ? -5.768 13.257 24.122 1.00 83.62 222 GLU A N 1
ATOM 1865 C CA . GLU A 1 222 ? -5.242 14.589 24.449 1.00 83.62 222 GLU A CA 1
ATOM 1866 C C . GLU A 1 222 ? -5.804 15.656 23.487 1.00 83.62 222 GLU A C 1
ATOM 1868 O O . GLU A 1 222 ? -5.913 15.431 22.273 1.00 83.62 222 GLU A O 1
ATOM 1873 N N . GLY A 1 223 ? -6.107 16.840 24.012 1.00 84.62 223 GLY A N 1
ATOM 1874 C CA . GLY A 1 223 ? -6.652 17.995 23.302 1.00 84.62 223 GLY A CA 1
ATOM 1875 C C . GLY A 1 223 ? -5.797 18.441 22.117 1.00 84.62 223 GLY A C 1
ATOM 1876 O O . GLY A 1 223 ? -6.344 18.851 21.092 1.00 84.62 223 GLY A O 1
ATOM 1877 N N . ARG A 1 224 ? -4.468 18.257 22.155 1.00 84.44 224 ARG A N 1
ATOM 1878 C CA . ARG A 1 224 ? -3.595 18.507 20.987 1.00 84.44 224 ARG A CA 1
ATOM 1879 C C . ARG A 1 224 ? -3.904 17.595 19.792 1.00 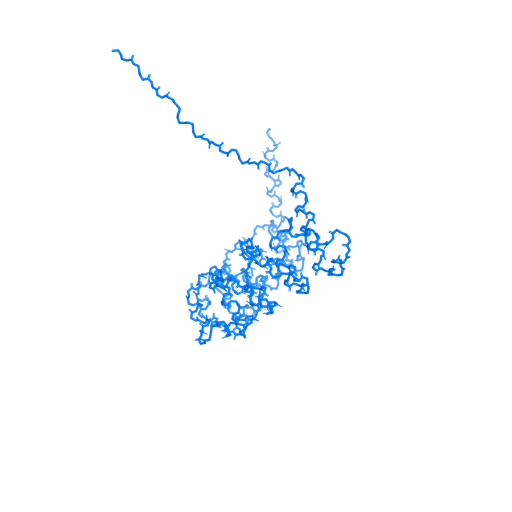84.44 224 ARG A C 1
ATOM 1881 O O . ARG A 1 224 ? -3.892 18.049 18.647 1.00 84.44 224 ARG A O 1
ATOM 1888 N N . HIS A 1 225 ? -4.211 16.317 20.034 1.00 85.81 225 HIS A N 1
ATOM 1889 C CA . HIS A 1 225 ? -4.536 15.367 18.967 1.00 85.81 225 HIS A CA 1
ATOM 1890 C C . HIS A 1 225 ? -5.921 15.659 18.387 1.00 85.81 225 HIS A C 1
ATOM 1892 O O . HIS A 1 225 ? -6.103 15.589 17.169 1.00 85.81 225 HIS A O 1
ATOM 1898 N N . ILE A 1 226 ? -6.869 16.047 19.246 1.00 88.38 226 ILE A N 1
ATOM 1899 C CA . ILE A 1 226 ? -8.203 16.503 18.840 1.00 88.38 226 ILE A CA 1
ATOM 1900 C C . ILE A 1 226 ? -8.086 17.787 18.004 1.00 88.38 226 ILE A C 1
ATOM 1902 O O . ILE A 1 226 ? -8.611 17.837 16.895 1.00 88.38 226 ILE A O 1
ATOM 1906 N N . SER A 1 227 ? -7.325 18.785 18.463 1.00 88.12 227 SER A N 1
ATOM 1907 C CA . SER A 1 227 ? -7.075 20.036 17.728 1.00 88.12 227 SER A CA 1
ATOM 1908 C C . SER A 1 227 ? -6.492 19.775 16.341 1.00 88.12 227 SER A C 1
ATOM 1910 O O . SER A 1 227 ? -6.970 20.316 15.340 1.00 88.12 227 SER A O 1
ATOM 1912 N N . TYR A 1 228 ? -5.483 18.901 16.257 1.00 87.94 228 TYR A N 1
ATOM 1913 C CA . TYR A 1 228 ? -4.890 18.518 14.980 1.00 87.94 228 TYR A CA 1
ATOM 1914 C C . TYR A 1 228 ? -5.916 17.856 14.052 1.00 87.94 228 TYR 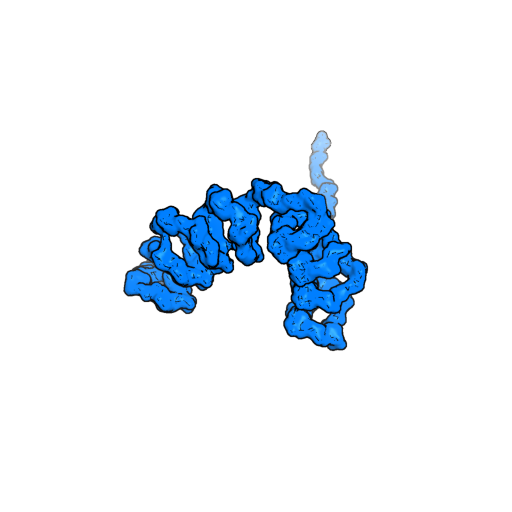A C 1
ATOM 1916 O O . TYR A 1 228 ? -5.994 18.224 12.876 1.00 87.94 228 TYR A O 1
ATOM 1924 N N . LEU A 1 229 ? -6.733 16.930 14.567 1.00 89.81 229 LEU A N 1
ATOM 1925 C CA . LEU A 1 229 ? -7.786 16.271 13.795 1.00 89.81 229 LEU A CA 1
ATOM 1926 C C . LEU A 1 229 ? -8.817 17.281 13.274 1.00 89.81 229 LEU A C 1
ATOM 1928 O O . LEU A 1 229 ? -9.109 17.281 12.078 1.00 89.81 229 LEU A O 1
ATOM 1932 N N . LEU A 1 230 ? -9.310 18.180 14.130 1.00 91.38 230 LEU A N 1
ATOM 1933 C CA . LEU A 1 230 ? -10.306 19.192 13.763 1.00 91.38 230 LEU A CA 1
ATOM 1934 C C . LEU A 1 230 ? -9.768 20.227 12.767 1.00 91.38 230 LEU A C 1
ATOM 1936 O O . LEU A 1 230 ? -10.531 20.727 11.944 1.00 91.38 230 LEU A O 1
ATOM 1940 N N . SER A 1 231 ? -8.456 20.490 12.755 1.00 90.88 231 SER A N 1
ATOM 1941 C CA . SER A 1 231 ? -7.831 21.331 11.719 1.00 90.88 231 SER A CA 1
ATOM 1942 C C . SER A 1 231 ? -7.930 20.732 10.308 1.00 90.88 231 SER A C 1
ATOM 1944 O O . SER A 1 231 ? -7.793 21.446 9.313 1.00 90.88 231 SER A O 1
ATOM 1946 N N . LYS A 1 232 ? -8.134 19.412 10.210 1.00 90.81 232 LYS A N 1
ATOM 1947 C CA . LYS A 1 232 ? -8.232 18.664 8.948 1.00 90.81 232 LYS A CA 1
ATOM 1948 C C . LYS A 1 232 ? -9.659 18.237 8.636 1.00 90.81 232 LYS A C 1
ATOM 1950 O O . LYS A 1 232 ? -10.028 18.216 7.467 1.00 90.81 232 LYS A O 1
ATOM 1955 N N . HIS A 1 233 ? -10.440 17.943 9.671 1.00 91.44 233 HIS A N 1
ATOM 1956 C CA . HIS A 1 233 ? -11.816 17.457 9.591 1.00 91.44 233 HIS A CA 1
ATOM 1957 C C . HIS A 1 233 ? -12.723 18.239 10.551 1.00 91.44 233 HIS A C 1
ATOM 1959 O O . HIS A 1 233 ? -13.180 17.685 11.555 1.00 91.44 233 HIS A O 1
ATOM 1965 N N . PRO A 1 234 ? -13.002 19.525 10.273 1.00 89.56 234 PRO A N 1
ATOM 1966 C CA . PRO A 1 234 ? -13.800 20.379 11.157 1.00 89.56 234 PRO A CA 1
ATOM 1967 C C . PRO A 1 234 ? -15.236 19.876 11.366 1.00 89.56 234 PRO A C 1
ATOM 1969 O O . PRO A 1 234 ? -15.868 20.217 12.358 1.00 89.56 234 PRO A O 1
ATOM 1972 N N . GLN A 1 235 ? -15.750 19.037 10.466 1.00 91.00 235 GLN A N 1
ATOM 1973 C CA . GLN A 1 235 ? -17.070 18.413 10.566 1.00 91.00 235 GLN A CA 1
ATOM 1974 C C . GLN A 1 235 ? -17.195 17.374 11.693 1.00 91.00 235 GLN A C 1
ATOM 1976 O O . GLN A 1 235 ? -18.312 17.012 12.043 1.00 91.00 235 GLN A O 1
ATOM 1981 N N . LEU A 1 236 ? -16.081 16.881 12.251 1.00 88.88 236 LEU A N 1
ATOM 1982 C CA . LEU A 1 236 ? -16.085 15.938 13.382 1.00 88.88 236 LEU A CA 1
ATOM 1983 C C . LEU A 1 236 ? -16.259 16.624 14.741 1.00 88.88 236 LEU A C 1
ATOM 1985 O O . LEU A 1 236 ? -16.300 15.958 15.769 1.00 88.88 236 LEU A O 1
ATOM 1989 N N . LYS A 1 237 ? -16.309 17.954 14.744 1.00 89.19 237 LYS A N 1
ATOM 1990 C CA . LYS A 1 237 ? -16.333 18.778 15.941 1.00 89.19 237 LYS A CA 1
ATOM 1991 C C . LYS A 1 237 ? -17.580 18.512 16.781 1.00 89.19 237 LYS A C 1
ATOM 1993 O O . LYS A 1 237 ? -18.701 18.671 16.299 1.00 89.19 237 LYS A O 1
ATOM 1998 N N . THR A 1 238 ? -17.367 18.198 18.055 1.00 87.88 238 THR A N 1
ATOM 1999 C CA . THR A 1 238 ? -18.421 18.126 19.071 1.00 87.88 238 THR A CA 1
ATOM 2000 C C . THR A 1 238 ? -18.121 19.091 20.226 1.00 87.88 238 THR A C 1
ATOM 2002 O O . THR A 1 238 ? -16.958 19.460 20.419 1.00 87.88 238 THR A O 1
ATOM 2005 N N . PRO A 1 239 ? -19.131 19.522 21.004 1.00 85.75 239 PRO A N 1
ATOM 2006 C CA . PRO A 1 239 ? -18.912 20.393 22.162 1.00 85.75 239 PRO A CA 1
ATOM 2007 C C . PRO A 1 239 ? -17.934 19.804 23.193 1.00 85.75 239 PRO A C 1
ATOM 2009 O O . PRO A 1 239 ? -17.128 20.533 23.767 1.00 85.75 239 PRO A O 1
ATOM 2012 N N . GLU A 1 240 ? -17.946 18.481 23.387 1.00 85.06 240 GLU A N 1
ATOM 2013 C CA . GLU A 1 240 ? -17.052 17.785 24.323 1.00 85.06 240 GLU A CA 1
ATOM 2014 C C . GLU A 1 240 ? -15.581 17.898 23.897 1.00 85.06 240 GLU A C 1
ATOM 2016 O O . GLU A 1 240 ? -14.690 18.062 24.731 1.00 85.06 240 GLU A O 1
ATOM 2021 N N . MET A 1 241 ? -15.315 17.853 22.588 1.00 86.81 241 MET A N 1
ATOM 2022 C CA . MET A 1 241 ? -13.973 18.056 22.044 1.00 86.81 241 MET A CA 1
ATOM 2023 C C . MET A 1 241 ? -13.464 19.478 22.283 1.00 86.81 241 MET A C 1
ATOM 2025 O O . MET A 1 241 ? -12.295 19.656 22.612 1.00 86.81 241 MET A O 1
ATOM 2029 N N . GLU A 1 242 ? -14.320 20.489 22.111 1.00 84.00 242 GLU A N 1
ATOM 2030 C CA . GLU A 1 242 ? -13.940 21.890 22.324 1.00 84.00 242 GLU A CA 1
ATOM 2031 C C . GLU A 1 242 ? -13.586 22.175 23.777 1.00 84.00 242 GLU A C 1
ATOM 2033 O O . GLU A 1 242 ? -12.568 22.815 24.041 1.00 84.00 242 GLU A O 1
ATOM 2038 N N . GLN A 1 243 ? -14.396 21.666 24.709 1.00 84.50 243 GLN A N 1
ATOM 2039 C CA . GLN A 1 243 ? -14.119 21.789 26.136 1.00 84.50 243 GLN A CA 1
ATOM 2040 C C . GLN A 1 243 ? -12.737 21.213 26.462 1.00 84.50 243 GLN A C 1
ATOM 2042 O O . GLN A 1 243 ? -11.936 21.860 27.133 1.00 84.50 243 GLN A O 1
ATOM 2047 N N . LYS A 1 244 ? -12.427 20.037 25.912 1.00 83.94 244 LYS A N 1
ATOM 2048 C CA . LYS A 1 244 ? -11.158 19.355 26.159 1.00 83.94 244 LYS A CA 1
ATOM 2049 C C . LYS A 1 244 ? -9.944 20.084 25.578 1.00 83.94 244 LYS A C 1
ATOM 2051 O O . LYS A 1 244 ? -8.885 20.106 26.194 1.00 83.94 244 LYS A O 1
ATOM 2056 N N . ILE A 1 245 ? -10.091 20.700 24.404 1.00 83.44 245 ILE A N 1
ATOM 2057 C CA . ILE A 1 245 ? -9.040 21.551 23.823 1.00 83.44 245 ILE A CA 1
ATOM 2058 C C . ILE A 1 245 ? -8.775 22.763 24.725 1.00 83.44 245 ILE A C 1
ATOM 2060 O O . ILE A 1 245 ? -7.616 23.105 24.951 1.00 83.44 245 ILE A O 1
ATOM 2064 N N . GLY A 1 246 ? -9.834 23.390 25.246 1.00 78.81 246 GLY A N 1
ATOM 2065 C CA . GLY A 1 246 ? -9.717 24.525 26.161 1.00 78.81 246 GLY A CA 1
ATOM 2066 C C . GLY A 1 246 ? -9.047 24.154 27.485 1.00 78.81 246 GLY A C 1
ATOM 2067 O O . GLY A 1 246 ? -8.184 24.891 27.952 1.00 78.81 246 GLY A O 1
ATOM 2068 N N . GLU A 1 247 ? -9.389 23.001 28.066 1.00 76.06 247 GLU A N 1
ATOM 2069 C CA . GLU A 1 247 ? -8.770 22.504 29.303 1.00 76.06 247 GLU A CA 1
ATOM 2070 C C . GLU A 1 247 ? -7.254 22.298 29.145 1.00 76.06 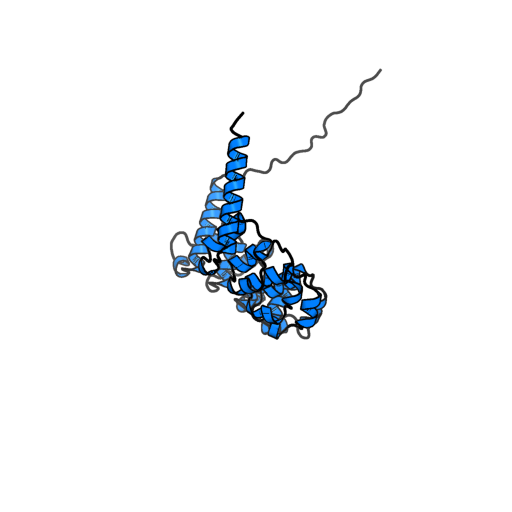247 GLU A C 1
ATOM 2072 O O . GLU A 1 247 ? -6.490 22.764 29.988 1.00 76.06 247 GLU A O 1
ATOM 2077 N N . ASP A 1 248 ? -6.799 21.686 28.047 1.00 73.38 248 ASP A N 1
ATOM 2078 C CA . ASP A 1 248 ? -5.368 21.450 27.801 1.00 73.38 248 ASP A CA 1
ATOM 2079 C C . ASP A 1 248 ? -4.579 22.748 27.541 1.00 73.38 248 ASP A C 1
ATOM 2081 O O . ASP A 1 248 ? -3.447 22.878 28.011 1.00 73.38 248 ASP A O 1
ATOM 2085 N N . GLN A 1 249 ? -5.169 23.731 26.847 1.00 70.44 249 GLN A N 1
ATOM 2086 C CA . GLN A 1 249 ? -4.535 25.042 26.629 1.00 70.44 249 GLN A CA 1
ATOM 2087 C C . GLN A 1 249 ? -4.309 25.795 27.947 1.00 70.44 249 GLN A C 1
ATOM 2089 O O . GLN A 1 249 ? -3.242 26.370 28.153 1.00 70.44 249 GLN A O 1
ATOM 2094 N N . ILE A 1 250 ? -5.271 25.720 28.873 1.00 69.31 250 ILE A N 1
ATOM 2095 C CA . ILE A 1 250 ? -5.166 26.333 30.205 1.00 69.31 250 ILE A CA 1
ATOM 2096 C C . ILE A 1 250 ? -4.031 25.689 31.026 1.00 69.31 250 ILE A C 1
ATOM 2098 O O . ILE A 1 250 ? -3.324 26.383 31.759 1.00 69.31 250 ILE A O 1
ATOM 2102 N N . TRP A 1 251 ? -3.816 24.374 30.900 1.00 59.75 251 TRP A N 1
ATOM 2103 C CA . TRP A 1 251 ? -2.718 23.679 31.586 1.00 59.75 251 TRP A CA 1
ATOM 2104 C C . TRP A 1 251 ? -1.333 24.022 31.018 1.00 59.75 251 TRP A C 1
ATOM 2106 O O . TRP A 1 251 ? -0.389 24.168 31.798 1.00 59.75 251 TRP A O 1
ATOM 2116 N N . GLU A 1 252 ? -1.191 24.168 29.695 1.00 65.75 252 GLU A N 1
ATOM 2117 C CA . GLU A 1 252 ? 0.079 24.578 29.070 1.00 65.75 252 GLU A CA 1
ATOM 2118 C C . GLU A 1 252 ? 0.457 26.025 29.434 1.00 65.75 252 GLU A C 1
ATOM 2120 O O . GLU A 1 252 ? 1.620 26.289 29.749 1.00 65.75 252 GLU A O 1
ATOM 2125 N N . GLU A 1 253 ? -0.515 26.942 29.480 1.00 71.62 253 GLU A N 1
ATOM 2126 C CA . GLU A 1 253 ? -0.304 28.324 29.936 1.00 71.62 253 GLU A CA 1
ATOM 2127 C C . GLU A 1 253 ? 0.131 28.375 31.413 1.00 71.62 253 GLU A C 1
ATOM 2129 O O . GLU A 1 253 ? 1.116 29.036 31.747 1.00 71.62 253 GLU A O 1
ATOM 2134 N N . TYR A 1 254 ? -0.514 27.595 32.288 1.00 67.38 254 TYR A N 1
ATOM 2135 C CA . TYR A 1 254 ? -0.146 27.498 33.707 1.00 67.38 254 TYR A CA 1
ATOM 2136 C C . TYR A 1 254 ? 1.275 26.950 33.938 1.00 67.38 254 TYR A C 1
ATOM 2138 O O . TYR A 1 254 ? 1.982 27.400 34.844 1.00 67.38 254 TYR A O 1
ATOM 2146 N N . LEU A 1 255 ? 1.714 25.967 33.143 1.00 66.19 255 LEU A N 1
ATOM 2147 C CA . LEU A 1 255 ? 3.074 25.419 33.229 1.00 66.19 255 LEU A CA 1
ATOM 2148 C C . LEU A 1 255 ? 4.122 26.411 32.710 1.00 66.19 255 LEU A C 1
ATOM 2150 O O . LEU A 1 255 ? 5.166 26.570 33.344 1.00 66.19 255 LEU A O 1
ATOM 2154 N N . ALA A 1 256 ? 3.829 27.124 31.619 1.00 68.88 256 ALA A N 1
ATOM 2155 C CA . ALA A 1 256 ? 4.709 28.160 31.084 1.00 68.88 256 ALA A CA 1
ATOM 2156 C C . ALA A 1 256 ? 4.906 29.320 32.077 1.00 68.88 256 ALA A C 1
ATOM 2158 O O . ALA A 1 256 ? 6.027 29.794 32.257 1.00 68.88 256 ALA A O 1
ATOM 2159 N N . GLU A 1 257 ? 3.856 29.737 32.790 1.00 74.69 257 GLU A N 1
ATOM 2160 C CA . GLU A 1 257 ? 3.971 30.759 33.842 1.00 74.69 257 GLU A CA 1
ATOM 2161 C C . GLU A 1 257 ? 4.852 30.314 35.021 1.00 74.69 257 GLU A C 1
ATOM 2163 O O . GLU A 1 257 ? 5.516 31.145 35.642 1.00 74.69 257 GLU A O 1
ATOM 2168 N N . LYS A 1 258 ? 4.906 29.010 35.321 1.00 69.94 258 LYS A N 1
ATOM 2169 C CA . LYS A 1 258 ? 5.767 28.469 36.384 1.00 69.94 258 LYS A CA 1
ATOM 2170 C C . LYS A 1 258 ? 7.210 28.214 35.964 1.00 69.94 258 LYS A C 1
ATOM 2172 O O . LYS A 1 258 ? 8.089 28.334 36.808 1.00 69.94 258 LYS A O 1
ATOM 2177 N N . GLU A 1 259 ? 7.469 27.868 34.706 1.00 68.69 259 GLU A N 1
ATOM 2178 C CA . GLU A 1 259 ? 8.835 27.624 34.215 1.00 68.69 259 GLU A CA 1
ATOM 2179 C C . GLU A 1 259 ? 9.596 28.913 33.862 1.00 68.69 259 GLU A C 1
ATOM 2181 O O . GLU A 1 259 ? 10.823 28.927 33.921 1.00 68.69 259 GLU A O 1
ATOM 2186 N N . TYR A 1 260 ? 8.894 30.004 33.536 1.00 56.66 260 TYR A N 1
ATOM 2187 C CA . TYR A 1 260 ? 9.502 31.304 33.206 1.00 56.66 260 TYR A CA 1
ATOM 2188 C C . TYR A 1 260 ? 9.380 32.352 34.330 1.00 56.66 260 TYR A C 1
ATOM 2190 O O . TYR A 1 260 ? 9.719 33.518 34.123 1.00 56.66 260 TYR A O 1
ATOM 2198 N N . GLY A 1 261 ? 8.887 31.947 35.505 1.00 54.38 261 GLY A N 1
ATOM 2199 C CA . GLY A 1 261 ? 8.612 32.810 36.658 1.00 54.38 261 GLY A CA 1
ATOM 2200 C C . GLY A 1 261 ? 9.623 32.750 37.815 1.00 54.38 261 GLY A C 1
ATOM 2201 O O . GLY A 1 261 ? 9.296 33.270 38.883 1.00 54.38 261 GLY A O 1
ATOM 2202 N N . GLU A 1 262 ? 10.804 32.140 37.640 1.00 41.91 262 GLU A N 1
ATOM 2203 C CA . GLU A 1 262 ? 11.927 32.174 38.609 1.00 41.91 262 GLU A CA 1
ATOM 2204 C C . GLU A 1 262 ? 13.119 33.008 38.116 1.00 41.91 262 GLU A C 1
ATOM 2206 O O . GLU A 1 262 ? 13.579 32.797 36.970 1.00 41.91 262 GLU A O 1
#